Protein 8U7C (pdb70)

B-factor: mean 24.47, std 17.15, range [4.38, 193.3]

Secondary structure (DSSP, 8-state):
--HHHHHHHHHHHHHHHHHHHHHHHHHHHHHHHHHHHHHHHHHTT--HHHHHHHHHHH-/-HHHHHHHHHHHHHHHHHHHHHHHHHHHHHHHHHHHHHHHHHHHH--HHHHHHHTT--/-HHHHHHHHHHHHHHHHHHHHHHHHHHHHHHHHHHHHHHHHHHHH--HHHHHHHHHHHTT--/--HHHHHHHHHHHHHHHHHHHHHHHHHHHHHHHHHHHHHHHHHHHH--HHHHHHHHHHTT--

GO terms:
  GO:0005515 protein binding (F, IPI)
  GO:0005829 cytosol (C, IDA)
  GO:0042742 defense response to bacterium (P, IDA)
  GO:0043123 positive regulation of canonical NF-kappaB signal transduction (P, IDA)
  GO:0031593 polyubiquitin modification-dependent protein binding (F, IDA)
  GO:0035591 signaling a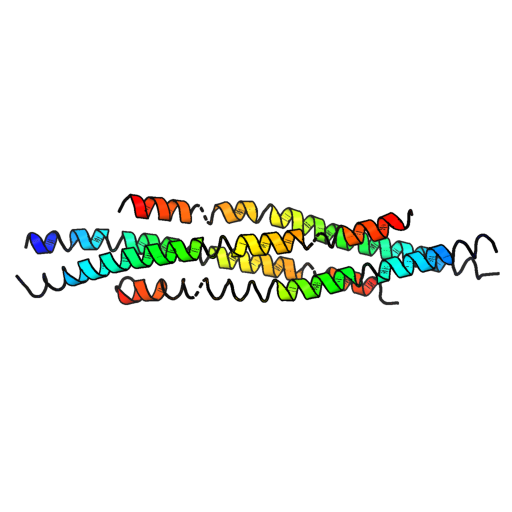daptor activity (F, IDA)
  GO:2000060 positive regulation of ubiquitin-dependent protein catabolic process (P, TAS)
  GO:1990459 transferrin receptor binding (F, IPI)
  GO:1990450 linear polyubiquitin binding (F, IDA)
  GO:0031625 ubiquitin protein ligase binding (F, IPI)
  GO:0000151 ubiquitin ligase complex (C, IPI)
  GO:0008385 IkappaB kinase complex (C, IDA)
  GO:0070530 K63-linked polyubiquitin modification-dependent protein binding (F, IDA)
  GO:0045944 positive regulation of transcription by RNA polymerase II (P, IDA)
  GO:0042803 protein homodimerization activity (F, IDA)
  GO:0050862 positive regulation of T cell receptor signaling pathway (P, IDA)
  GO:0006974 DNA damage response (P, IDA)
  GO:0046982 protein heterodimerization activity (F, IDA)
  GO:0005737 cytoplasm (C, EXP)
  GO:0045087 innate immune response (P, TAS)

Radius of gyration: 29.38 Å; Cα contacts (8 Å, |Δi|>4): 144; chains: 4; bounding box: 32×95×68 Å

Organism: Homo sapiens (NCBI:txid9606)

Structure (mmCIF, N/CA/C/O backbone):
data_8U7C
#
_entry.id   8U7C
#
_cell.length_a   37.514
_cell.length_b   40.892
_cell.length_c   50.150
_cell.angle_alpha   92.620
_cell.angle_beta   106.140
_cell.angle_gamma   98.870
#
_symmetry.space_group_name_H-M   'P 1'
#
loop_
_entity.id
_entity.type
_entity.pdbx_description
1 polymer 'Engineered NEMO minimal IKK-binding domain'
2 non-polymer 'TERBIUM(III) ION'
3 non-polymer pentane-1,5-diol
4 non-polymer 2-[BIS-(2-HYDROXY-ETHYL)-AMINO]-2-HYDROXYMETHYL-PROPANE-1,3-DIOL
5 non-polymer PROLINE
6 non-polymer 'YTTRIUM (III) ION'
7 non-polymer 'TETRAETHYLENE GLYCOL'
8 non-polymer 'ERBIUM (III) ION'
9 water water
#
loop_
_atom_site.group_PDB
_atom_site.id
_atom_site.type_symbol
_atom_site.label_atom_id
_atom_site.label_alt_id
_atom_site.label_comp_id
_atom_site.label_asym_id
_atom_site.label_entity_id
_atom_site.label_seq_id
_atom_site.pdbx_PDB_ins_code
_atom_site.Cartn_x
_atom_site.Cartn_y
_atom_site.Cartn_z
_atom_site.occupancy
_atom_site.B_iso_or_equiv
_atom_site.auth_seq_id
_atom_site.auth_comp_id
_atom_site.auth_asym_id
_atom_site.auth_atom_id
_atom_site.pdbx_PDB_model_num
ATOM 1 N N . SER A 1 2 ? -4.37900 76.26200 59.91200 1.000 46.01078 48 SER A N 1
ATOM 2 C CA . SER A 1 2 ? -3.81200 75.74700 61.18100 1.000 47.53201 48 SER A CA 1
ATOM 3 C C . SER A 1 2 ? -3.69400 74.20500 61.13600 1.000 51.54039 48 SER A C 1
ATOM 4 O O . SER A 1 2 ? -2.78300 73.68700 61.76300 1.000 48.64004 48 SER 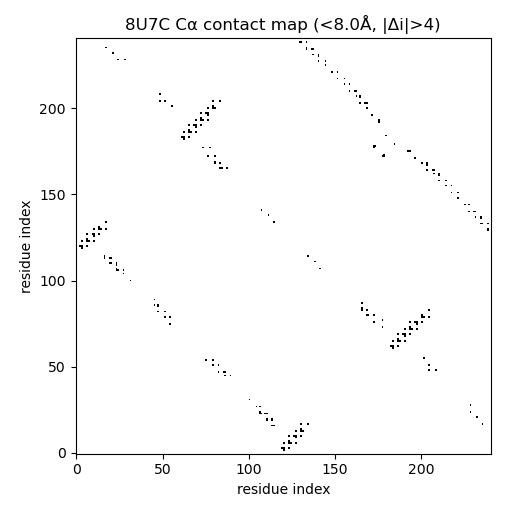A O 1
ATOM 7 N N . TRP A 1 3 ? -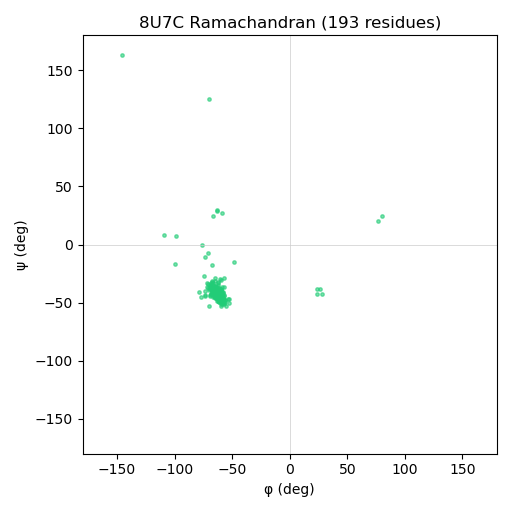4.58300 73.50900 60.42400 1.000 45.71074 49 TRP A N 1
ATOM 8 C CA . TRP A 1 3 ? -4.43400 72.03800 60.29600 1.000 35.04894 49 TRP A CA 1
ATOM 9 C C . TRP A 1 3 ? -4.01500 71.68400 58.86600 1.000 20.11031 49 TRP A C 1
ATOM 10 O O . TRP A 1 3 ? -3.94600 70.50900 58.57500 1.000 20.34454 49 TRP A O 1
ATOM 21 N N . GLU A 1 4 ? -3.70000 72.69200 58.06300 1.000 15.58871 50 GLU A N 1
ATOM 22 C CA . GLU A 1 4 ? -3.33200 72.45100 56.64800 1.000 18.57065 50 GLU A CA 1
ATOM 23 C C . GLU A 1 4 ? -2.03400 71.62000 56.58300 1.000 14.48332 50 GLU A C 1
ATOM 24 O O . GLU A 1 4 ? -1.98900 70.67600 55.82000 1.000 13.52004 50 GLU A O 1
ATOM 30 N N . LEU A 1 5 ? -1.06000 71.99100 57.38900 1.000 16.10456 51 LEU A N 1
ATOM 31 C CA . LEU A 1 5 ? 0.19400 71.20000 57.40600 1.000 15.51502 51 LEU A CA 1
ATOM 32 C C . LEU A 1 5 ? -0.06300 69.78100 57.92700 1.000 12.40938 51 LEU A C 1
ATOM 33 O O . LEU A 1 5 ? 0.44300 68.84200 57.32000 1.000 11.37242 51 LEU A O 1
ATOM 38 N N . GLN A 1 6 ? -0.83100 69.64800 58.98800 1.000 13.12526 52 GLN A N 1
ATOM 39 C CA . GLN A 1 6 ? -1.11400 68.29800 59.46600 1.000 13.64900 52 GLN A CA 1
ATOM 40 C C . GLN A 1 6 ? -1.83500 67.47000 58.40400 1.000 11.89353 52 GLN A C 1
ATOM 41 O O . GLN A 1 6 ? -1.54300 66.28500 58.24300 1.000 10.52231 52 GLN A O 1
ATOM 47 N N . ARG A 1 7 ? -2.75700 68.07300 57.66700 1.000 12.58835 53 ARG A N 1
ATOM 48 C CA . ARG A 1 7 ? -3.45000 67.36400 56.56100 1.000 10.64601 53 ARG A CA 1
ATOM 49 C C . ARG A 1 7 ? -2.42100 66.90700 55.52200 1.000 10.81709 53 ARG A C 1
ATOM 50 O O . ARG A 1 7 ? -2.45000 65.74700 55.11000 1.000 9.76959 53 ARG A O 1
ATOM 58 N N A CYS A 1 8 ? -1.56400 67.83900 55.14400 0.500 10.61180 54 CYS A N 1
ATOM 59 N N B CYS A 1 8 ? -1.47300 67.83300 55.17800 0.500 10.54074 54 CYS A N 1
ATOM 60 C CA A CYS A 1 8 ? -0.56700 67.50500 54.13200 0.500 11.19082 54 CYS A CA 1
ATOM 61 C CA B CYS A 1 8 ? -0.48000 67.50900 54.15600 0.500 12.56993 54 CYS A CA 1
ATOM 62 C C A CYS A 1 8 ? 0.35400 66.38100 54.61100 0.500 9.08267 54 CYS A C 1
ATOM 63 C C B CYS A 1 8 ? 0.43800 66.37800 54.61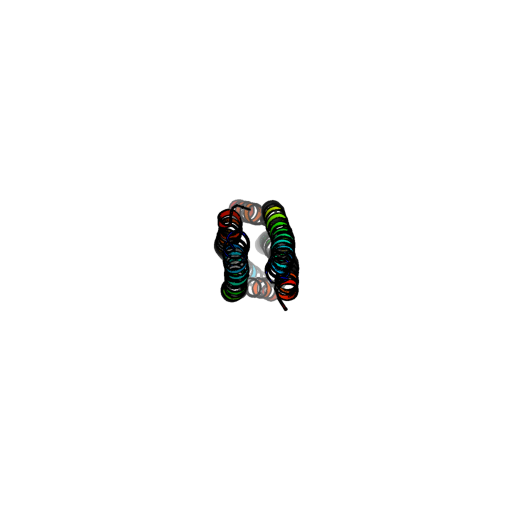300 0.500 9.26690 54 CYS A C 1
ATOM 64 O O A CYS A 1 8 ? 0.66700 65.46700 53.84000 0.500 10.65391 54 CYS A O 1
ATOM 65 O O B CYS A 1 8 ? 0.78600 65.49700 53.82900 0.500 9.88540 54 CYS A O 1
ATOM 70 N N . ARG A 1 9 ? 0.80500 66.41600 55.88600 1.000 7.59565 55 ARG A N 1
ATOM 71 C CA . ARG A 1 9 ? 1.63600 65.34700 56.44900 1.000 9.55115 55 ARG A CA 1
ATOM 72 C C . ARG A 1 9 ? 0.90900 64.00600 56.43900 1.000 9.13531 55 ARG A C 1
ATOM 73 O O . ARG A 1 9 ? 1.51100 62.96000 56.19500 1.000 11.99618 55 ARG A O 1
ATOM 81 N N . GLU A 1 10 ? -0.39500 64.01400 56.75900 1.000 8.91423 56 GLU A N 1
ATOM 82 C CA . GLU A 1 10 ? -1.15400 62.76500 56.72800 1.000 11.68298 56 GLU A CA 1
ATOM 83 C C . GLU A 1 10 ? -1.27200 62.22900 55.30400 1.000 10.21701 56 GLU A C 1
ATOM 84 O O . GLU A 1 10 ? -1.15000 61.01200 55.07200 1.000 9.96962 56 GLU A O 1
ATOM 90 N N . GLU A 1 11 ? -1.52600 63.12200 54.34100 1.000 9.50903 57 GLU A N 1
ATOM 91 C CA . GLU A 1 11 ? -1.53800 62.72200 52.92800 1.000 10.68812 57 GLU A CA 1
ATOM 92 C C . GLU A 1 11 ? -0.19800 62.12400 52.51500 1.000 10.01699 57 GLU A C 1
ATOM 93 O O . GLU A 1 11 ? -0.15000 61.09300 51.83400 1.000 11.42769 57 GLU A O 1
ATOM 99 N N . ASN A 1 12 ? 0.89900 62.77500 52.92700 1.000 7.48774 58 ASN A N 1
ATOM 100 C CA . ASN A 1 12 ? 2.25200 62.30800 52.63300 1.000 7.27456 58 ASN A CA 1
ATOM 101 C C . ASN A 1 12 ? 2.45500 60.90900 53.18200 1.000 7.74830 58 ASN A C 1
ATOM 102 O O . ASN A 1 12 ? 3.03500 60.04500 52.51700 1.000 11.49612 58 ASN A O 1
ATOM 107 N N . GLN A 1 13 ? 2.03400 60.69100 54.41100 1.000 11.00132 59 GLN A N 1
ATOM 108 C CA . GLN A 1 13 ? 2.22900 59.36300 55.02500 1.000 12.33569 59 GLN A CA 1
ATOM 109 C C . GLN A 1 13 ? 1.41600 58.29900 54.27300 1.000 10.53811 59 GLN A C 1
ATOM 110 O O . GLN A 1 13 ? 1.95300 57.24700 54.01500 1.000 14.14380 59 GLN A O 1
ATOM 116 N N . GLU A 1 14 ? 0.18200 58.58900 53.90700 1.000 10.10121 60 GLU A N 1
ATOM 117 C CA . GLU A 1 14 ? -0.66400 57.64900 53.13400 1.000 13.01472 60 GLU A CA 1
ATOM 118 C C . GLU A 1 14 ? -0.02400 57.36100 51.76400 1.000 14.15433 60 GLU A C 1
ATOM 119 O O . GLU A 1 14 ? 0.00800 56.20800 51.35300 1.000 13.84640 60 GLU A O 1
ATOM 125 N N . LEU A 1 15 ? 0.51400 58.39400 51.12400 1.000 12.68573 61 LEU A N 1
ATOM 126 C CA . LEU A 1 15 ? 1.15600 58.18600 49.82700 1.000 12.12514 61 LEU A CA 1
ATOM 127 C C . LEU A 1 15 ? 2.45100 57.38600 49.93600 1.000 11.55138 61 LEU A C 1
ATOM 128 O O . LEU A 1 15 ? 2.70800 56.49800 49.11100 1.000 11.74615 61 LEU A O 1
ATOM 133 N N . ARG A 1 16 ? 3.27000 57.69500 50.92000 1.000 11.98038 62 ARG A N 1
ATOM 134 C CA . ARG A 1 16 ? 4.51200 56.92100 51.13200 1.000 10.43809 62 ARG A CA 1
ATOM 135 C C . ARG A 1 16 ? 4.18000 55.45500 51.42100 1.000 11.11712 62 ARG A C 1
ATOM 136 O O . ARG A 1 16 ? 4.87500 54.58500 50.92000 1.000 12.26463 62 ARG A O 1
ATOM 144 N N . ASP A 1 17 ? 3.13200 55.20600 52.16700 1.000 9.54851 63 ASP A N 1
ATOM 145 C CA . ASP A 1 17 ? 2.76200 53.82200 52.50900 1.000 17.48631 63 ASP A CA 1
ATOM 146 C C . ASP A 1 17 ? 2.25200 53.10300 51.26400 1.000 17.44946 63 ASP A C 1
ATOM 147 O O . ASP A 1 17 ? 2.58900 51.94400 51.07400 1.000 15.78610 63 ASP A O 1
ATOM 152 N N . ALA A 1 18 ? 1.50100 53.78900 50.42600 1.000 13.87798 64 ALA A N 1
ATOM 153 C CA . ALA A 1 18 ? 1.03100 53.19400 49.17600 1.000 15.45185 64 ALA A CA 1
ATOM 154 C C . ALA A 1 18 ? 2.20500 52.89000 48.24300 1.000 14.50174 64 ALA A C 1
ATOM 155 O O . ALA A 1 18 ? 2.25700 51.82900 47.59800 1.000 15.65451 64 ALA A O 1
ATOM 157 N N . ILE A 1 19 ? 3.17100 53.80100 48.17500 1.000 10.90394 65 ILE A N 1
ATOM 158 C CA . ILE A 1 19 ? 4.36000 53.52800 47.37300 1.000 14.62017 65 ILE A CA 1
ATOM 159 C C . ILE A 1 19 ? 5.12800 52.33100 47.91700 1.000 17.12837 65 ILE A C 1
ATOM 160 O O . ILE A 1 19 ? 5.56800 51.46900 47.14500 1.000 19.08124 65 ILE A O 1
ATOM 165 N N . ARG A 1 20 ? 5.35200 52.25400 49.17600 1.000 15.16498 66 ARG A N 1
ATOM 166 C CA . ARG A 1 20 ? 6.07200 51.11400 49.79500 1.000 19.54182 66 ARG A CA 1
ATOM 167 C C . ARG A 1 20 ? 5.34500 49.80800 49.48700 1.000 17.43104 66 ARG A C 1
ATOM 168 O O . ARG A 1 20 ? 6.00100 48.85100 49.11900 1.000 23.90023 66 ARG A O 1
ATOM 176 N N . GLN A 1 21 ? 3.99300 49.80500 49.65700 1.000 18.61276 67 GLN A N 1
ATOM 177 C CA . GLN A 1 21 ? 3.27200 48.56900 49.38700 1.000 23.41070 67 GLN A CA 1
ATOM 178 C C . GLN A 1 21 ? 3.39700 48.17100 47.92100 1.000 23.51335 67 GLN A C 1
ATOM 179 O O . GLN A 1 21 ? 3.64200 47.00100 47.59500 1.000 21.89999 67 GLN A O 1
ATOM 185 N N . SER A 1 22 ? 3.25200 49.13800 47.02400 1.000 19.98397 68 SER A N 1
ATOM 186 C CA . SER A 1 22 ? 3.41600 48.86200 45.60200 1.000 22.87380 68 SER A CA 1
ATOM 187 C C . SER A 1 22 ? 4.81300 48.33100 45.30500 1.000 23.93971 68 SER A C 1
ATOM 188 O O . SER A 1 22 ? 4.96900 47.36100 44.54700 1.000 24.42924 68 SER A O 1
ATOM 191 N N . ASN A 1 23 ? 5.84100 48.96800 45.86900 1.000 16.66779 69 ASN A N 1
ATOM 192 C CA . ASN A 1 23 ? 7.19600 48.46600 45.69000 1.000 19.76290 69 ASN A CA 1
ATOM 193 C C . ASN A 1 23 ? 7.32400 47.04400 46.17900 1.000 18.47327 69 ASN A C 1
ATOM 194 O O . ASN A 1 23 ? 8.01500 46.23100 45.56100 1.000 21.18675 69 ASN A O 1
ATOM 199 N N . GLN A 1 24 ? 6.71300 46.72200 47.31500 1.000 22.63956 70 GLN A N 1
ATOM 200 C CA . GLN A 1 24 ? 6.81400 45.34600 47.81200 1.000 26.57950 70 GLN A CA 1
ATOM 201 C C . GLN A 1 24 ? 6.19600 44.37400 46.82100 1.000 23.84760 70 GLN A C 1
ATOM 202 O O . GLN A 1 24 ? 6.74400 43.32100 46.53000 1.000 22.54744 70 GLN A O 1
ATOM 208 N N . ILE A 1 25 ? 5.02400 44.73900 46.28600 1.000 21.45257 71 ILE A N 1
ATOM 209 C CA . ILE A 1 25 ? 4.34400 43.87900 45.32500 1.000 20.92093 71 ILE A CA 1
ATOM 210 C C . ILE A 1 25 ? 5.22700 43.65300 44.09900 1.000 19.07334 71 ILE A C 1
ATOM 211 O O . ILE A 1 25 ? 5.39400 42.52300 43.61400 1.000 18.56275 71 ILE A O 1
ATOM 216 N N . LEU A 1 26 ? 5.76300 44.74200 43.53600 1.000 16.42829 72 LEU A N 1
ATOM 217 C CA . LEU A 1 26 ? 6.60000 44.61900 42.33600 1.000 16.57830 72 LEU A CA 1
ATOM 218 C C . LEU A 1 26 ? 7.90600 43.88700 42.60900 1.000 17.38630 72 LEU A C 1
ATOM 219 O O . LEU A 1 26 ? 8.39800 43.17100 41.73200 1.000 18.99438 72 LEU A O 1
ATOM 224 N N . ARG A 1 27 ? 8.44500 44.04400 43.79900 1.000 16.79412 73 ARG A N 1
ATOM 225 C CA . ARG A 1 27 ? 9.66500 43.28000 44.15500 1.000 20.16558 73 ARG A CA 1
ATOM 226 C C . ARG A 1 27 ? 9.32000 41.79000 44.17400 1.000 17.76792 73 ARG A C 1
ATOM 227 O O . ARG A 1 27 ? 10.07900 41.00200 43.60800 1.000 19.49971 73 ARG A O 1
ATOM 235 N N . GLU A 1 28 ? 8.18500 41.42900 44.73700 1.000 18.26798 74 GLU A N 1
ATOM 236 C CA . GLU A 1 28 ? 7.77400 40.02300 44.76300 1.000 23.16330 74 GLU A CA 1
ATOM 237 C C . GLU A 1 28 ? 7.62100 39.47200 43.34800 1.000 18.51801 74 GLU A C 1
ATOM 238 O O . GLU A 1 28 ? 8.12000 38.37500 43.03000 1.000 20.03924 74 GLU A O 1
ATOM 244 N N . VAL A 1 29 ? 6.91700 40.22100 42.48400 1.000 15.65714 75 VAL A N 1
ATOM 245 C CA . VAL A 1 29 ? 6.75200 39.78600 41.09100 1.000 17.22838 75 VAL A CA 1
ATOM 246 C C . VAL A 1 29 ? 8.10500 39.58100 40.42200 1.000 13.92009 75 VAL A C 1
ATOM 247 O O . VAL A 1 29 ? 8.36600 38.53500 39.80100 1.000 16.48356 75 VAL A O 1
ATOM 251 N N . SER A 1 30 ? 8.97400 40.58800 40.51800 1.000 12.98840 76 SER A N 1
ATOM 252 C CA . SER A 1 30 ? 10.28100 40.54200 39.87000 1.000 11.93038 76 SER A CA 1
ATOM 253 C C . SER A 1 30 ? 11.08200 39.33000 40.33000 1.000 11.35926 76 SER A C 1
ATOM 254 O O . SER A 1 30 ? 11.64300 38.58600 39.51100 1.000 14.57543 76 SER A O 1
ATOM 257 N N . GLU A 1 31 ? 11.17900 39.14600 41.64500 1.000 10.73813 77 GLU A N 1
ATOM 258 C CA . GLU A 1 31 ? 11.97700 38.06100 42.19100 1.000 14.82546 77 GLU A CA 1
ATOM 259 C C . GLU A 1 31 ? 11.42000 36.70300 41.79600 1.000 16.93887 77 GLU A C 1
ATOM 260 O O . GLU A 1 31 ? 12.17500 35.77300 41.44800 1.000 15.90717 77 GLU A O 1
ATOM 266 N N . ARG A 1 32 ? 10.10300 36.57400 41.80100 1.000 16.22300 78 ARG A N 1
ATOM 267 C CA . ARG A 1 32 ? 9.50500 35.31600 41.37700 1.000 19.69710 78 ARG A CA 1
ATOM 268 C C . ARG A 1 32 ? 9.78100 35.05000 39.90200 1.000 16.34933 78 ARG A C 1
ATOM 269 O O . ARG A 1 32 ? 10.05300 33.90800 39.51200 1.000 15.53081 78 ARG A O 1
ATOM 277 N N . LEU A 1 33 ? 9.75100 36.09400 39.06700 1.000 14.47279 79 LEU A N 1
ATOM 278 C CA . LEU A 1 33 ? 9.99600 35.88000 37.64000 1.000 17.64422 79 LEU A CA 1
ATOM 279 C C . LEU A 1 33 ? 11.44900 35.51000 37.37400 1.000 14.54385 79 LEU A C 1
ATOM 280 O O . LEU A 1 33 ? 11.74000 34.69900 36.48000 1.000 12.70415 79 LEU A O 1
ATOM 285 N N . LEU A 1 34 ? 12.37600 36.10400 38.12700 1.000 11.89353 80 LEU A N 1
ATOM 286 C CA . LEU A 1 34 ? 13.78600 35.74200 37.97100 1.000 10.23017 80 LEU A CA 1
ATOM 287 C C . LEU A 1 34 ? 14.03100 34.28600 38.37400 1.000 12.12251 80 LEU A C 1
ATOM 288 O O . LEU A 1 34 ? 14.72900 33.52800 37.66600 1.000 12.42254 80 LEU A O 1
ATOM 293 N N . HIS A 1 35 ? 13.46100 33.86600 39.50700 1.000 12.75679 81 HIS A N 1
ATOM 294 C CA . HIS A 1 35 ? 13.62100 32.46800 39.90500 1.000 11.89880 81 HIS A CA 1
ATOM 295 C C . HIS A 1 35 ? 12.96500 31.54600 38.88500 1.000 13.46740 81 HIS A C 1
ATOM 296 O O . HIS A 1 35 ? 13.49000 30.46600 38.56700 1.000 14.35962 81 HIS A O 1
ATOM 303 N N . PHE A 1 36 ? 11.83800 31.98700 38.32900 1.000 12.42517 82 PHE A N 1
ATOM 304 C CA . PHE A 1 36 ? 11.12300 31.18500 37.35100 1.000 13.49109 82 PHE A CA 1
ATOM 305 C C . PHE A 1 36 ? 11.95200 31.00000 36.08800 1.000 14.18328 82 PHE A C 1
ATOM 306 O O . PHE A 1 36 ? 11.97500 29.90800 35.50900 1.000 11.37505 82 PHE A O 1
ATOM 314 N N . GLN A 1 37 ? 12.60300 32.06400 35.63600 1.000 14.42805 83 GLN A N 1
ATOM 315 C CA . GLN A 1 37 ? 13.47500 31.96900 34.44300 1.000 13.74639 83 GLN A CA 1
ATOM 316 C C . GLN A 1 37 ? 14.60500 30.95200 34.70100 1.000 11.36715 83 GLN A C 1
ATOM 317 O O . GLN A 1 37 ? 14.95600 30.21400 33.80200 1.000 13.53057 83 GLN A O 1
ATOM 323 N N . ALA A 1 38 ? 15.16600 31.00000 35.91000 1.000 12.41201 84 ALA A N 1
ATOM 324 C CA . ALA A 1 38 ? 16.23000 30.02400 36.20100 1.000 13.90167 84 ALA A CA 1
ATOM 325 C C . ALA A 1 38 ? 15.69400 28.59300 36.14800 1.000 11.75141 84 ALA A C 1
ATOM 326 O O . ALA A 1 38 ? 16.30800 27.69700 35.54100 1.000 12.09882 84 ALA A O 1
ATOM 328 N N . SER A 1 39 ? 14.53700 28.36900 36.77500 1.000 11.06975 85 SER A N 1
ATOM 329 C CA A SER A 1 39 ? 13.93400 27.04000 36.78400 0.490 10.25386 85 SER A CA 1
ATOM 330 C CA B SER A 1 39 ? 13.93300 27.04200 36.79000 0.510 10.14859 85 SER A CA 1
ATOM 331 C C . SER A 1 39 ? 13.60100 26.56800 35.37300 1.000 11.54349 85 SER A C 1
ATOM 332 O O . SER A 1 39 ? 13.80400 25.38800 35.03000 1.000 9.14057 85 SER A O 1
ATOM 337 N N . GLN A 1 40 ? 13.08300 27.47300 34.54000 1.000 10.73550 86 GLN A N 1
ATOM 338 C CA . GLN A 1 40 ? 12.72100 27.14000 33.16600 1.000 6.61395 86 GLN A CA 1
ATOM 339 C C . GLN A 1 40 ? 13.95000 26.80200 32.34200 1.000 11.02237 86 GLN A C 1
ATOM 340 O O . GLN A 1 40 ? 13.91200 25.88600 31.52100 1.000 13.29896 86 GLN A O 1
ATOM 346 N N . ARG A 1 41 ? 15.04300 27.54700 32.52500 1.000 10.22228 87 ARG A N 1
ATOM 347 C CA . ARG A 1 41 ? 16.26700 27.22100 31.79600 1.000 12.88312 87 ARG A CA 1
ATOM 348 C C . ARG A 1 41 ? 16.66900 25.77600 32.07300 1.000 13.95167 87 ARG A C 1
ATOM 349 O O . ARG A 1 41 ? 16.95900 24.97900 31.15300 1.000 14.98338 87 ARG A O 1
ATOM 357 N N . GLU A 1 42 ? 16.69200 25.42700 33.36300 1.000 11.85142 88 GLU A N 1
ATOM 358 C CA . GLU A 1 42 ? 17.05900 24.07400 33.75300 1.000 10.34335 88 GLU A CA 1
ATOM 359 C C . GLU A 1 42 ? 16.11000 23.04900 33.14400 1.000 11.40137 88 GLU A C 1
ATOM 360 O O . GLU A 1 42 ? 16.54300 22.01000 32.64200 1.000 14.84389 88 GLU A O 1
ATOM 366 N N . GLU A 1 43 ? 14.80900 23.33700 33.15900 1.000 8.97739 89 GLU A N 1
ATOM 367 C CA . GLU A 1 43 ? 13.81600 22.41700 32.61000 1.000 11.30399 89 GLU A CA 1
ATOM 368 C C . GLU A 1 43 ? 13.93900 22.27900 31.09000 1.000 11.70140 89 GLU A C 1
ATOM 369 O O . GLU A 1 43 ? 13.70000 21.19800 30.53600 1.000 12.83838 89 GLU A O 1
ATOM 375 N N . LYS A 1 44 ? 14.36100 23.33400 30.40900 1.000 9.83539 90 LYS A N 1
ATOM 376 C CA . LYS A 1 44 ? 14.55600 23.26500 28.95900 1.000 15.18077 90 LYS A CA 1
ATOM 377 C C . LYS A 1 44 ? 15.71600 22.35100 28.57400 1.000 13.18316 90 LYS A C 1
ATOM 378 O O . LYS A 1 44 ? 15.75100 21.83900 27.44100 1.000 15.14918 90 LYS A O 1
ATOM 384 N N . GLU A 1 45 ? 16.60000 22.04500 29.50800 1.000 13.76744 91 GLU A N 1
ATOM 385 C CA . GLU A 1 45 ? 17.72300 21.12000 29.21300 1.000 15.02285 91 GLU A CA 1
ATOM 386 C C . GLU A 1 45 ? 17.18600 19.75200 28.77100 1.000 14.92021 91 GLU A C 1
ATOM 387 O O . GLU A 1 45 ? 17.85100 19.08000 27.99700 1.000 12.41728 91 GLU A O 1
ATOM 393 N N . PHE A 1 46 ? 16.01600 19.35800 29.26400 1.000 11.26714 92 PHE A N 1
ATOM 394 C CA . PHE A 1 46 ? 15.43800 18.08600 28.83900 1.000 15.22814 92 PHE A CA 1
ATOM 395 C C . PHE A 1 46 ? 15.00300 18.11500 27.37300 1.000 14.83862 92 PHE A C 1
ATOM 396 O O . PHE A 1 46 ? 15.13600 17.10500 26.66600 1.000 13.66480 92 PHE A O 1
ATOM 404 N N . LEU A 1 47 ? 14.48500 19.25300 26.89600 1.000 14.13064 93 LEU A N 1
ATOM 405 C CA . LEU A 1 47 ? 14.19100 19.37700 25.47400 1.000 13.98589 93 LEU A CA 1
ATOM 406 C C . LEU A 1 47 ? 15.46400 19.28000 24.65000 1.000 14.03063 93 LEU A C 1
ATOM 407 O O . LEU A 1 47 ? 15.50100 18.58400 23.61800 1.000 13.94115 93 LEU A O 1
ATOM 420 N N . ALA A 1 49 ? 18.00600 17.69400 25.36600 1.000 11.12502 95 ALA A N 1
ATOM 421 C CA . ALA A 1 49 ? 18.39800 16.28500 25.37200 1.000 10.53811 95 ALA A CA 1
ATOM 422 C C . ALA A 1 49 ? 17.59500 15.46700 24.36900 1.000 12.00407 95 ALA A C 1
ATOM 423 O O . ALA A 1 49 ? 18.14300 14.55600 23.72900 1.000 13.56215 95 ALA A O 1
ATOM 425 N N . LYS A 1 50 ? 16.30200 15.76300 24.22200 1.000 11.40400 96 LYS A N 1
ATOM 426 C CA . LYS A 1 50 ? 15.50700 15.06400 23.20700 1.000 10.33808 96 LYS A CA 1
ATOM 427 C C . LYS A 1 50 ? 16.09800 15.27000 21.81900 1.000 11.25661 96 LYS A C 1
ATOM 428 O O . LYS A 1 50 ? 16.22600 14.31900 21.03700 1.000 11.06975 96 LYS A O 1
ATOM 434 N N . PHE A 1 51 ? 16.50100 16.50500 21.51000 1.000 13.06999 97 PHE A N 1
ATOM 435 C CA . PHE A 1 51 ? 17.03400 16.74300 20.16800 1.000 12.93839 97 PHE A CA 1
ATOM 436 C C . PHE A 1 51 ? 18.44100 16.17100 19.98100 1.000 13.85166 97 PHE A C 1
ATOM 437 O O . PHE A 1 51 ? 18.79700 15.75600 18.87300 1.000 17.05994 97 PHE A O 1
ATOM 445 N N . GLN A 1 52 ? 19.19900 16.05700 21.04600 1.000 16.88887 98 GLN A N 1
ATOM 446 C CA . GLN A 1 52 ? 20.50700 15.37700 20.91100 1.000 18.41010 98 GLN A CA 1
ATOM 447 C C . GLN A 1 52 ? 20.25800 13.90000 20.61100 1.000 16.68095 98 GLN A C 1
ATOM 448 O O . GLN A 1 52 ? 20.94900 13.33500 19.79000 1.000 17.88109 98 GLN A O 1
ATOM 454 N N . GLU A 1 53 ? 19.25800 13.32200 21.25500 1.000 14.76493 99 GLU A N 1
ATOM 455 C CA . GLU A 1 53 ? 18.92700 11.92800 20.96200 1.000 14.68597 99 GLU A CA 1
ATOM 456 C C . GLU A 1 53 ? 18.49500 11.75300 19.50600 1.000 17.45472 99 GLU A C 1
ATOM 457 O O . GLU A 1 53 ? 18.89300 10.78800 18.84100 1.000 19.32863 99 GLU A O 1
ATOM 463 N N . ALA A 1 54 ? 17.65500 12.66900 19.00300 1.000 14.21223 100 ALA A N 1
ATOM 464 C CA . ALA A 1 54 ? 17.25200 12.61900 17.59800 1.000 14.65965 100 ALA A CA 1
ATOM 465 C C . ALA A 1 54 ? 18.45400 12.72400 16.65400 1.000 16.76254 100 ALA A C 1
ATOM 466 O O . ALA A 1 54 ? 18.53200 11.99600 15.65600 1.000 21.51047 100 ALA A O 1
ATOM 468 N N . ARG A 1 55 ? 19.35800 13.64200 16.91900 1.000 21.20517 101 ARG A N 1
ATOM 469 C CA . ARG A 1 55 ? 20.59500 13.75500 16.10200 1.000 22.95802 101 ARG A CA 1
ATOM 470 C C . ARG A 1 55 ? 21.30900 12.41100 16.08600 1.000 24.35029 101 ARG A C 1
ATOM 471 O O . ARG A 1 55 ? 21.70500 11.97000 15.00700 1.000 28.79556 101 ARG A O 1
ATOM 479 N N . LYS A 1 56 ? 21.55900 11.84300 17.27000 1.000 19.47339 102 LYS A N 1
ATOM 480 C CA . LYS A 1 56 ? 22.27400 10.56600 17.33000 1.000 19.07860 102 LYS A CA 1
ATOM 481 C C . LYS A 1 56 ? 21.55200 9.50300 16.52400 1.000 21.68418 102 LYS A C 1
ATOM 482 O O . LYS A 1 56 ? 22.19000 8.63700 15.90800 1.000 28.31655 102 LYS A O 1
ATOM 488 N N . LEU A 1 57 ? 20.25200 9.63600 16.41800 1.000 20.31296 103 LEU A N 1
ATOM 489 C CA . LEU A 1 57 ? 19.48700 8.59400 15.70300 1.000 28.11653 103 LEU A CA 1
ATOM 490 C C . LEU A 1 57 ? 19.69800 8.80000 14.20400 1.000 27.28485 103 LEU A C 1
ATOM 491 O O . LEU A 1 57 ? 19.96300 7.81600 13.50300 1.000 28.44025 103 LEU A O 1
ATOM 496 N N . VAL A 1 58 ? 19.61000 10.04500 13.76700 1.000 23.45018 104 VAL A N 1
ATOM 497 C CA . VAL A 1 58 ? 19.73500 10.35000 12.31600 1.000 37.89665 104 VAL A CA 1
ATOM 498 C C . VAL A 1 58 ? 21.12500 9.89200 11.87700 1.000 52.43523 104 VAL A C 1
ATOM 499 O O . VAL A 1 58 ? 21.26900 9.48000 10.71400 1.000 63.31549 104 VAL A O 1
ATOM 503 N N . GLU A 1 59 ? 22.10100 9.91300 12.78800 1.000 45.97657 105 GLU A N 1
ATOM 504 C CA . GLU A 1 59 ? 23.48100 9.47700 12.46300 1.000 39.39420 105 GLU A CA 1
ATOM 505 C C . GLU A 1 59 ? 23.59800 7.95100 12.45600 1.000 41.73132 105 GLU A C 1
ATOM 506 O O . GLU A 1 59 ? 24.30000 7.42600 11.59700 1.000 51.61935 105 GLU A O 1
ATOM 512 N N . GLU A 1 60 ? 22.98100 7.25200 13.38700 1.000 39.00994 106 GLU A N 1
ATOM 513 C CA . GLU A 1 60 ? 23.14200 5.78700 13.46000 1.000 45.82128 106 GLU A CA 1
ATOM 514 C C . GLU A 1 60 ? 22.37200 5.08000 12.32900 1.000 51.40353 106 GLU A C 1
ATOM 515 O O . GLU A 1 60 ? 22.55900 3.87500 12.17800 1.000 50.66660 106 GLU A O 1
ATOM 521 N N . LEU A 1 61 ? 21.51300 5.80600 11.60200 1.000 48.19262 107 LEU A N 1
ATOM 522 C CA . LEU A 1 61 ? 20.69400 5.18600 10.53100 1.000 46.10026 107 LEU A CA 1
ATOM 523 C C . LEU A 1 61 ? 21.51000 5.05300 9.23700 1.000 46.14764 107 LEU A C 1
ATOM 524 O O . LEU A 1 61 ? 21.74300 3.91100 8.85600 1.000 45.85023 107 LEU A O 1
ATOM 529 N N . SER B 1 2 ? 10.80200 -16.87900 1.66000 1.000 52.04571 48 SER B N 1
ATOM 530 C CA . SER B 1 2 ? 12.07800 -16.87600 0.96600 1.000 39.70739 48 SER B CA 1
ATOM 531 C C . SER B 1 2 ? 13.12600 -16.03400 1.69100 1.000 34.81996 48 SER B C 1
ATOM 532 O O . SER B 1 2 ? 12.84100 -15.27400 2.61000 1.000 33.60403 48 SER B O 1
ATOM 535 N N . TRP B 1 3 ? 14.34700 -16.19300 1.20800 1.000 30.84317 49 TRP B N 1
ATOM 536 C CA . TRP B 1 3 ? 15.49200 -15.42400 1.67100 1.000 22.32373 49 TRP B CA 1
ATOM 537 C C . TRP B 1 3 ? 15.24400 -13.93100 1.49700 1.000 19.60761 49 TRP B C 1
ATOM 538 O O . TRP B 1 3 ? 15.42500 -13.14600 2.44000 1.000 20.69459 49 TRP B O 1
ATOM 549 N N . GLU B 1 4 ? 14.77400 -13.51800 0.33800 1.000 20.79986 50 GLU B N 1
ATOM 550 C CA . GLU B 1 4 ? 14.56300 -12.07300 0.07000 1.000 20.24190 50 GLU B CA 1
ATOM 551 C C . GLU B 1 4 ? 13.42700 -11.53400 0.95200 1.000 16.47829 50 GLU B C 1
ATOM 552 O O . GLU B 1 4 ? 13.58300 -10.44900 1.48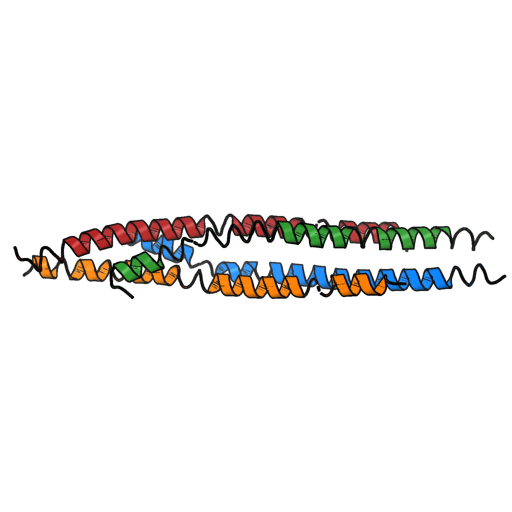800 1.000 17.21259 50 GLU B O 1
ATOM 558 N N . LEU B 1 5 ? 12.35800 -12.31100 1.09100 1.000 14.1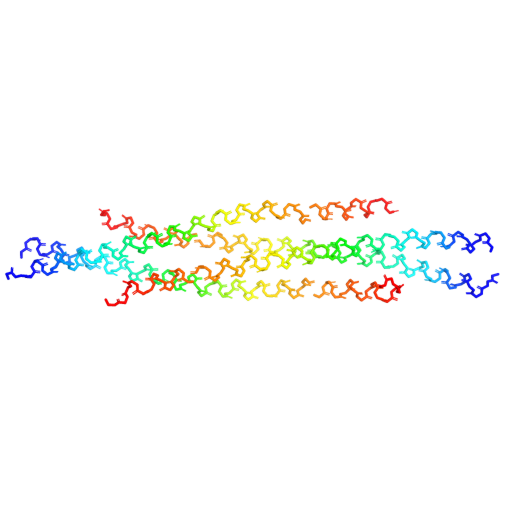7802 51 LEU B N 1
ATOM 559 C CA . LEU B 1 5 ? 11.25100 -11.86500 1.93200 1.000 16.71516 51 LEU B CA 1
ATOM 560 C C . LEU B 1 5 ? 11.69700 -11.71800 3.38100 1.000 19.88133 51 LEU B C 1
ATOM 561 O O . LEU B 1 5 ? 11.37000 -10.72400 4.05200 1.000 14.55438 51 LEU B O 1
ATOM 566 N N . GLN B 1 6 ? 12.52400 -12.64900 3.84900 1.000 15.23077 52 GLN B N 1
ATOM 567 C CA . GLN B 1 6 ? 12.99600 -12.58400 5.25400 1.000 16.18352 52 GLN B CA 1
ATOM 568 C C . GLN B 1 6 ? 13.86400 -11.33800 5.44900 1.000 16.72306 52 GLN B C 1
ATOM 569 O O . GLN B 1 6 ? 13.65700 -10.61000 6.41900 1.000 15.92823 52 GLN B O 1
ATOM 575 N N . ARG B 1 7 ? 14.71900 -11.04000 4.47200 1.000 14.31751 53 ARG B N 1
ATOM 576 C CA . ARG B 1 7 ? 15.61800 -9.88000 4.58500 1.000 15.58871 53 ARG B CA 1
ATOM 577 C C . ARG B 1 7 ? 14.79100 -8.59000 4.60700 1.000 14.26487 53 ARG B C 1
ATOM 578 O O . ARG B 1 7 ? 15.11800 -7.68600 5.34800 1.000 13.09894 53 ARG B O 1
ATOM 586 N N A CYS B 1 8 ? 13.80400 -8.50800 3.71900 0.710 13.65690 54 CYS B N 1
ATOM 587 N N B CYS B 1 8 ? 13.80100 -8.50500 3.71500 0.290 14.71492 54 CYS B N 1
ATOM 588 C CA A CYS B 1 8 ? 12.96300 -7.29400 3.63900 0.710 19.27863 54 CYS B CA 1
ATOM 589 C CA B CYS B 1 8 ? 12.96400 -7.28000 3.63700 0.290 8.41680 54 CYS B CA 1
ATOM 590 C C A CYS B 1 8 ? 12.18200 -7.10600 4.94800 0.710 14.94390 54 CYS B C 1
ATOM 591 C C B CYS B 1 8 ? 12.17200 -7.10300 4.94000 0.290 8.91423 54 CYS B C 1
ATOM 592 O O A CYS B 1 8 ? 12.22300 -6.02400 5.50300 0.710 8.32731 54 CYS B O 1
ATOM 593 O O B CYS B 1 8 ? 12.24100 -6.01500 5.51400 0.290 31.33534 54 CYS B O 1
ATOM 598 N N . ARG B 1 9 ? 11.67300 -8.20700 5.50200 1.000 13.22001 55 ARG B N 1
ATOM 599 C CA . ARG B 1 9 ? 10.90900 -8.13100 6.76200 1.000 14.38857 55 ARG B CA 1
ATOM 600 C C . ARG B 1 9 ? 11.82100 -7.68200 7.90400 1.000 12.15672 55 ARG B C 1
ATOM 601 O O . ARG B 1 9 ? 11.37500 -6.87900 8.70700 1.000 12.99366 55 ARG B O 1
ATOM 609 N N . GLU B 1 10 ? 13.05100 -8.19200 7.93700 1.000 11.09607 56 GLU B N 1
ATOM 610 C CA . GLU B 1 10 ? 13.97100 -7.80800 9.01200 1.000 11.66982 56 GLU B CA 1
ATOM 611 C C . GLU B 1 10 ? 14.39000 -6.34700 8.88100 1.000 12.39622 56 GLU B C 1
ATOM 612 O O . GLU B 1 10 ? 14.41200 -5.61100 9.87200 1.000 11.64877 56 GLU B O 1
ATOM 618 N N . GLU B 1 11 ? 14.68700 -5.89800 7.65400 1.000 9.15899 57 GLU B N 1
ATOM 619 C CA . GLU B 1 11 ? 14.94400 -4.47800 7.44200 1.000 10.00383 57 GLU B CA 1
ATOM 620 C C . GLU B 1 11 ? 13.73400 -3.62500 7.82700 1.000 15.87822 57 GLU B C 1
ATOM 621 O O . GLU B 1 11 ? 13.87100 -2.56500 8.45500 1.000 11.44874 57 GLU B O 1
ATOM 627 N N . ASN B 1 12 ? 12.55200 -4.10700 7.51500 1.000 9.97225 58 ASN B N 1
ATOM 628 C CA . ASN B 1 12 ? 11.35800 -3.28600 7.82300 1.000 12.48044 58 ASN B CA 1
ATOM 629 C C . ASN B 1 12 ? 11.17900 -3.19600 9.33900 1.000 11.48296 58 ASN B C 1
ATOM 630 O O . ASN B 1 12 ? 10.72300 -2.15400 9.79700 1.000 12.67257 58 ASN B O 1
ATOM 635 N N . GLN B 1 13 ? 11.51200 -4.26000 10.07700 1.000 11.41979 59 GLN B N 1
ATOM 636 C CA . GLN B 1 13 ? 11.45600 -4.15800 11.53400 1.000 10.17227 59 GLN B CA 1
ATOM 637 C C . GLN B 1 13 ? 12.38400 -3.05300 12.03300 1.000 12.50939 59 GLN B C 1
ATOM 638 O O . GLN B 1 13 ? 12.00900 -2.25000 12.89300 1.000 12.23041 59 GLN B O 1
ATOM 644 N N . GLU B 1 14 ? 13.62000 -3.02000 11.52500 1.000 9.88013 60 GLU B N 1
ATOM 645 C CA . GLU B 1 14 ? 14.54000 -1.95100 11.94600 1.000 9.36691 60 GLU B CA 1
ATOM 646 C C . GLU B 1 14 ? 14.01200 -0.55500 11.59700 1.000 8.61156 60 GLU B C 1
ATOM 647 O O . GLU B 1 14 ? 14.13100 0.39800 12.40200 1.000 12.12514 60 GLU B O 1
ATOM 653 N N . LEU B 1 15 ? 13.42600 -0.40000 10.41000 1.000 8.09044 61 LEU B N 1
ATOM 654 C CA . LEU B 1 15 ? 12.92600 0.91000 10.00300 1.000 10.78550 61 LEU B CA 1
ATOM 655 C C . LEU B 1 15 ? 11.73800 1.32600 10.86000 1.000 10.58022 61 LEU B C 1
ATOM 656 O O . LEU B 1 15 ? 11.64100 2.48600 11.29200 1.000 10.16438 61 LEU B O 1
ATOM 661 N N . ARG B 1 16 ? 10.84100 0.39900 11.11200 1.000 8.20625 62 ARG B N 1
ATOM 662 C CA A ARG B 1 16 ? 9.71000 0.70000 12.03300 0.540 9.24321 62 ARG B CA 1
ATOM 663 C CA B ARG B 1 16 ? 9.70100 0.71400 12.01400 0.460 8.65893 62 ARG B CA 1
ATOM 664 C C . ARG B 1 16 ? 10.17200 1.12800 13.46100 1.000 10.80919 62 ARG B C 1
ATOM 665 O O . ARG B 1 16 ? 9.70200 2.08500 14.12900 1.000 11.28820 62 ARG B O 1
ATOM 680 N N . ASP B 1 17 ? 11.22500 0.42400 13.91100 1.000 9.08530 63 ASP B N 1
ATOM 681 C CA . ASP B 1 17 ? 11.79600 0.80700 15.20600 1.000 11.86195 63 ASP B CA 1
ATOM 682 C C . ASP B 1 17 ? 12.36000 2.22900 15.17400 1.000 10.89341 63 ASP B C 1
ATOM 683 O O . ASP B 1 17 ? 12.18900 2.98800 16.13000 1.000 13.92799 63 ASP B O 1
ATOM 688 N N . ALA B 1 18 ? 13.02400 2.61000 14.07500 1.000 10.07752 64 ALA B N 1
ATOM 689 C CA . ALA B 1 18 ? 13.51600 3.98400 13.96500 1.000 15.49396 64 ALA B CA 1
ATOM 690 C C . ALA B 1 18 ? 12.36500 4.98600 13.99100 1.000 11.36189 64 ALA B C 1
ATOM 691 O O . ALA B 1 18 ? 12.45400 6.04600 14.64100 1.000 11.62245 64 ALA B O 1
ATOM 693 N N . ILE B 1 19 ? 11.27100 4.65800 13.29600 1.000 9.66695 65 ILE B N 1
ATOM 694 C CA . ILE B 1 19 ? 10.10200 5.53900 13.27300 1.000 12.16725 65 ILE B CA 1
ATOM 695 C C . ILE B 1 19 ? 9.44800 5.62400 14.64900 1.000 15.60713 65 ILE B C 1
ATOM 696 O O . ILE B 1 19 ? 9.01700 6.70800 15.08700 1.000 9.83013 65 ILE B O 1
ATOM 701 N N . ARG B 1 20 ? 9.32100 4.48400 15.34000 1.000 10.66444 66 ARG B N 1
ATOM 702 C CA . ARG B 1 20 ? 8.78300 4.49700 16.70100 1.000 12.79890 66 ARG B CA 1
ATOM 703 C C . ARG B 1 20 ? 9.60900 5.39000 17.60400 1.000 9.51430 66 ARG B C 1
ATOM 704 O O . ARG B 1 20 ? 9.05800 6.19100 18.37700 1.000 12.08040 66 ARG B O 1
ATOM 712 N N . GLN B 1 21 ? 10.93400 5.25800 17.53700 1.000 10.88815 67 GLN B N 1
ATOM 713 C CA . GLN B 1 21 ? 11.80700 6.09100 18.35900 1.000 13.15421 67 GLN B CA 1
ATOM 714 C C . GLN B 1 21 ? 11.60700 7.57600 18.06400 1.000 12.01460 67 GLN B C 1
ATOM 715 O O . GLN B 1 21 ? 11.38600 8.37100 18.98200 1.000 10.09858 67 GLN B O 1
ATOM 721 N N . SER B 1 22 ? 11.69300 7.96900 16.78700 1.000 8.42733 68 SER B N 1
ATOM 722 C CA . SER B 1 22 ? 11.56100 9.38500 16.42900 1.000 8.07728 68 SER B CA 1
ATOM 723 C C . SER B 1 22 ? 10.18000 9.93100 16.80700 1.000 8.21151 68 SER B C 1
ATOM 724 O O . SER B 1 22 ? 10.06900 11.04700 17.33500 1.000 11.31978 68 SER B O 1
ATOM 727 N N . ASN B 1 23 ? 9.11700 9.13400 16.59200 1.000 8.26678 69 ASN B N 1
ATOM 728 C CA . ASN B 1 23 ? 7.76900 9.55300 16.97800 1.000 9.18268 69 ASN B CA 1
ATOM 729 C C . ASN B 1 23 ? 7.64800 9.71900 18.49000 1.000 9.97751 69 ASN B C 1
ATOM 730 O O . ASN B 1 23 ? 6.97600 10.64300 18.96400 1.000 11.93038 69 ASN B O 1
ATOM 735 N N . GLN B 1 24 ? 8.24900 8.80300 19.26800 1.000 9.49851 70 GLN B N 1
ATOM 736 C CA . GLN B 1 24 ? 8.22000 8.90700 20.72500 1.000 11.62771 70 GLN B CA 1
ATOM 737 C C . GLN B 1 24 ? 8.98800 10.13400 21.21100 1.000 12.17251 70 GLN B C 1
ATOM 738 O O . GLN B 1 24 ? 8.54100 10.82200 22.12700 1.000 11.38821 70 GLN B O 1
ATOM 744 N N . ILE B 1 25 ? 10.12700 10.45000 20.58200 1.000 8.65893 71 ILE B N 1
ATOM 745 C CA . ILE B 1 25 ? 10.82700 11.70000 20.90200 1.000 12.26463 71 ILE B CA 1
ATOM 746 C C . ILE B 1 25 ? 9.90100 12.89500 20.70100 1.000 11.63561 71 ILE B C 1
ATOM 747 O O . ILE B 1 25 ? 9.81600 13.79200 21.55500 1.000 10.43020 71 ILE B O 1
ATOM 752 N N . LEU B 1 26 ? 9.20300 12.96300 19.56900 1.000 11.00658 72 LEU B N 1
ATOM 753 C CA . LEU B 1 26 ? 8.28200 14.08600 19.29200 1.000 9.62747 72 LEU B CA 1
ATOM 754 C C . LEU B 1 26 ? 7.14700 14.13800 20.30400 1.000 13.88061 72 LEU B C 1
ATOM 755 O O . LEU B 1 26 ? 6.81100 15.21400 20.75600 1.000 9.94330 72 LEU B O 1
ATOM 760 N N A ARG B 1 27 ? 6.63700 12.97400 20.70200 0.500 9.06951 73 ARG B N 1
ATOM 761 N N B ARG B 1 27 ? 6.63900 12.97300 20.70300 0.500 9.09583 73 ARG B N 1
ATOM 762 C CA A ARG B 1 27 ? 5.56000 12.91700 21.72200 0.500 10.74339 73 ARG B CA 1
ATOM 763 C CA B ARG B 1 27 ? 5.56000 12.91800 21.72200 0.500 10.82235 73 ARG B CA 1
ATOM 764 C C A ARG B 1 27 ? 6.07400 13.46000 23.06400 0.500 13.98589 73 ARG B C 1
ATOM 765 C C B ARG B 1 27 ? 6.07400 13.46200 23.06300 0.500 13.97799 73 ARG B C 1
ATOM 766 O O A ARG B 1 27 ? 5.39200 14.30000 23.64500 0.500 13.57005 73 ARG B O 1
ATOM 767 O O B ARG B 1 27 ? 5.39200 14.30400 23.64400 0.500 13.84113 73 ARG B O 1
ATOM 782 N N . GLU B 1 28 ? 7.31500 13.13700 23.42200 1.000 9.08530 74 GLU B N 1
ATOM 783 C CA . GLU B 1 28 ? 7.90900 13.64300 24.68800 1.000 10.28018 74 GLU B CA 1
ATOM 784 C C . GLU B 1 28 ? 8.09500 15.15800 24.59800 1.000 9.15899 74 GLU B C 1
ATOM 785 O O . GLU B 1 28 ? 7.83500 15.83800 25.56600 1.000 10.30650 74 GLU B O 1
ATOM 791 N N . VAL B 1 29 ? 8.55300 15.64000 23.45600 1.000 10.70391 75 VAL B N 1
ATOM 792 C CA . VAL B 1 29 ? 8.64200 17.08500 23.27500 1.000 9.06951 75 VAL B CA 1
ATOM 793 C C . VAL B 1 29 ? 7.27200 17.72600 23.44500 1.000 12.14093 75 VAL B C 1
ATOM 794 O O . VAL B 1 29 ? 7.12300 18.72200 24.16000 1.000 10.99869 75 VAL B O 1
ATOM 798 N N . SER B 1 30 ? 6.25400 17.18200 22.78400 1.000 8.71157 76 SER B N 1
ATOM 799 C CA A SER B 1 30 ? 4.92200 17.77000 22.89700 0.610 9.10635 76 SER B CA 1
ATOM 800 C CA B SER B 1 30 ? 4.92100 17.77100 22.89600 0.390 9.10635 76 SER B CA 1
ATOM 801 C C . SER B 1 30 ? 4.44900 17.78900 24.34900 1.000 11.26451 76 SER B C 1
ATOM 802 O O . SER B 1 30 ? 3.93900 18.80700 24.83800 1.000 12.61204 76 SER B O 1
ATOM 807 N N . GLU B 1 31 ? 4.59800 16.66500 25.05600 1.000 9.58799 77 GLU B N 1
ATOM 808 C CA . GLU B 1 31 ? 4.15600 16.60500 26.45600 1.000 13.11999 77 GLU B CA 1
ATOM 809 C C . GLU B 1 31 ? 4.87100 17.64600 27.31800 1.000 11.60139 77 GLU B C 1
ATOM 810 O O . GLU B 1 31 ? 4.24600 18.34700 28.15100 1.000 11.51454 77 GLU B O 1
ATOM 816 N N . ARG B 1 32 ? 6.19400 17.74400 27.15500 1.000 9.78012 78 ARG B N 1
ATOM 817 C CA . ARG B 1 32 ? 6.95300 18.71800 27.91400 1.000 9.93014 78 ARG B CA 1
ATOM 818 C C . ARG B 1 32 ? 6.53600 20.15000 27.58000 1.000 11.11186 78 ARG B C 1
ATOM 819 O O . ARG B 1 32 ? 6.50400 21.01300 28.46900 1.000 12.24094 78 ARG B O 1
ATOM 827 N N . LEU B 1 33 ? 6.21700 20.42800 26.31100 1.000 9.51167 79 LEU B N 1
ATOM 828 C CA . LEU B 1 33 ? 5.70300 21.75100 25.95300 1.000 9.42481 79 LEU B CA 1
ATOM 829 C C . LEU B 1 33 ? 4.38200 22.04100 26.65100 1.000 9.73538 79 LEU B C 1
ATOM 830 O O . LEU B 1 33 ? 4.10700 23.19400 27.01300 1.000 10.55127 79 LEU B O 1
ATOM 835 N N . LEU B 1 34 ? 3.57100 21.00900 26.88700 1.000 13.52267 80 LEU B N 1
ATOM 836 C CA . LEU B 1 34 ? 2.34000 21.24200 27.65000 1.000 12.61730 80 LEU B CA 1
ATOM 837 C C . LEU B 1 34 ? 2.64200 21.57000 29.11100 1.000 19.85501 80 LEU B C 1
ATOM 838 O O . LEU B 1 34 ? 1.94700 22.40500 29.72700 1.000 17.14153 80 LEU B O 1
ATOM 843 N N . HIS B 1 35 ? 3.68900 20.95300 29.67200 1.000 10.95921 81 HIS B N 1
ATOM 844 C CA . HIS B 1 35 ? 4.17200 21.38600 30.99000 1.000 11.11975 81 HIS B CA 1
ATOM 845 C C . HIS B 1 35 ? 4.57000 22.86300 30.98000 1.000 11.04869 81 HIS B C 1
ATOM 846 O O . HIS B 1 35 ? 4.20300 23.63200 31.88200 1.000 18.16270 81 HIS B O 1
ATOM 853 N N . PHE B 1 36 ? 5.35900 23.26800 29.98100 1.000 12.81469 82 PHE B N 1
ATOM 854 C CA . PHE B 1 36 ? 5.80200 24.65900 29.91700 1.000 12.14093 82 PHE B CA 1
ATOM 855 C C . PHE B 1 36 ? 4.60600 25.59900 29.81400 1.000 11.47243 82 PHE B C 1
ATOM 856 O O . PHE B 1 36 ? 4.58400 26.67200 30.43100 1.000 10.60653 82 PHE B O 1
ATOM 864 N N . GLN B 1 37 ? 3.60600 25.18900 29.06800 1.000 10.75392 83 GLN B N 1
ATOM 865 C CA . GLN B 1 37 ? 2.42600 26.05900 28.85900 1.000 11.78299 83 GLN B CA 1
ATOM 866 C C . GLN B 1 37 ? 1.67500 26.23800 30.18200 1.000 13.06472 83 GLN B C 1
ATOM 867 O O . GLN B 1 37 ? 1.24700 27.35100 30.46900 1.000 12.49887 83 GLN B O 1
ATOM 873 N N . ALA B 1 38 ? 1.56200 25.15900 30.92400 1.000 14.92811 84 ALA B N 1
ATOM 874 C CA . ALA B 1 38 ? 0.87400 25.24500 32.21000 1.000 16.66779 84 ALA B CA 1
ATOM 875 C C . ALA B 1 38 ? 1.63200 26.14600 33.18200 1.000 13.81481 84 ALA B C 1
ATOM 876 O O . ALA B 1 38 ? 1.03600 26.98300 33.87400 1.000 15.69399 84 ALA B O 1
ATOM 878 N N . SER B 1 39 ? 2.95400 25.96300 33.27000 1.000 14.31751 85 SER B N 1
ATOM 879 C CA . SER B 1 39 ? 3.78200 26.78900 34.15100 1.000 12.67784 85 SER B CA 1
ATOM 880 C C . SER B 1 39 ? 3.67200 28.25800 33.78100 1.000 15.50186 85 SER B C 1
ATOM 881 O O . SER B 1 39 ? 3.49700 29.13800 34.64500 1.000 16.63621 85 SER B O 1
ATOM 884 N N . GLN B 1 40 ? 3.70600 28.54100 32.49600 1.000 13.44109 86 GLN B N 1
ATOM 885 C CA . GLN B 1 40 ? 3.67700 29.94900 32.05600 1.000 16.33617 86 GLN B CA 1
ATOM 886 C C . GLN B 1 40 ? 2.30700 30.56000 32.34200 1.000 21.77366 86 GLN B C 1
ATOM 887 O O . GLN B 1 40 ? 2.25800 31.69100 32.76700 1.000 16.96519 86 GLN B O 1
ATOM 893 N N . ARG B 1 41 ? 1.24100 29.80700 32.15700 1.000 15.79663 87 ARG B N 1
ATOM 894 C CA . ARG B 1 41 ? -0.11600 30.30800 32.47500 1.000 17.43893 87 ARG B CA 1
ATOM 895 C C . ARG B 1 41 ? -0.18200 30.65300 33.96100 1.000 17.62580 87 ARG B C 1
ATOM 896 O O . ARG B 1 41 ? -0.63700 31.75100 34.27200 1.000 15.84400 87 ARG B O 1
ATOM 904 N N . GLU B 1 42 ? 0.35300 29.79400 34.81100 1.000 15.45185 88 GLU B N 1
ATOM 905 C CA . GLU B 1 42 ? 0.30400 30.10400 36.24400 1.000 21.00252 88 GLU B CA 1
ATOM 906 C C . GLU B 1 42 ? 1.08500 31.37100 36.57100 1.000 12.99893 88 GLU B C 1
ATOM 907 O O . GLU B 1 42 ? 0.63200 32.20100 37.37300 1.000 15.57029 88 GLU B O 1
ATOM 913 N N . GLU B 1 43 ? 2.26800 31.54400 35.97600 1.000 12.49887 89 GLU B N 1
ATOM 914 C CA . GLU B 1 43 ? 3.01600 32.77200 36.24800 1.000 17.52315 89 GLU B CA 1
ATOM 915 C C . GLU B 1 43 ? 2.29900 34.00300 35.69600 1.000 19.54182 89 GLU B C 1
ATOM 916 O O . GLU 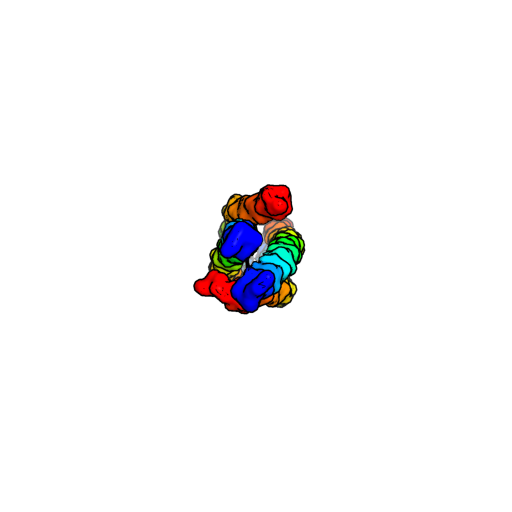B 1 43 ? 2.37100 35.08900 36.29700 1.000 13.43056 89 GLU B O 1
ATOM 922 N N . LYS B 1 44 ? 1.62000 33.87200 34.56900 1.000 18.35746 90 LYS B N 1
ATOM 923 C CA . LYS B 1 44 ? 0.87000 35.01300 33.99600 1.000 21.27097 90 LYS B CA 1
ATOM 924 C C . LYS B 1 44 ? -0.30000 35.36600 34.91800 1.000 17.24154 90 LYS B C 1
ATOM 925 O O . LYS B 1 44 ? -0.50700 36.54600 35.17500 1.000 19.17072 90 LYS B O 1
ATOM 931 N N . GLU B 1 45 ? -0.96000 34.35000 35.45400 1.000 16.70463 91 GLU B N 1
ATOM 932 C CA . GLU B 1 45 ? -2.08000 34.59700 36.39400 1.000 22.49480 91 GLU B CA 1
ATOM 933 C C . GLU B 1 45 ? -1.56300 35.28300 37.65900 1.000 22.03948 91 GLU B C 1
ATOM 934 O O . GLU B 1 45 ? -2.22000 36.21400 38.14200 1.000 19.43654 91 GLU B O 1
ATOM 940 N N . PHE B 1 46 ? -0.42300 34.86500 38.15500 1.000 18.23903 92 PHE B N 1
ATOM 941 C CA . PHE B 1 46 ? 0.14800 35.49900 39.33900 1.000 15.97034 92 PHE B CA 1
ATOM 942 C C . PHE B 1 46 ? 0.48100 36.96900 39.07600 1.000 14.25434 92 PHE B C 1
ATOM 943 O O . PHE B 1 46 ? 0.16900 37.85900 39.89200 1.000 14.90968 92 PHE B O 1
ATOM 951 N N . LEU B 1 47 ? 1.16000 37.24000 37.96000 1.000 17.57579 93 LEU B N 1
ATOM 952 C CA . LEU B 1 47 ? 1.46900 38.61800 37.62700 1.000 14.48595 93 LEU B CA 1
ATOM 953 C C . LEU B 1 47 ? 0.20600 39.46600 37.49400 1.000 20.70248 93 LEU B C 1
ATOM 954 O O . LEU B 1 47 ? 0.15100 40.59100 38.01000 1.000 19.41549 93 LEU B O 1
ATOM 967 N N . ALA B 1 49 ? -2.66400 38.99600 38.94000 1.000 18.27324 95 ALA B N 1
ATOM 968 C CA . ALA B 1 49 ? -3.25100 39.18200 40.25800 1.000 24.54768 95 ALA B CA 1
ATOM 969 C C . ALA B 1 49 ? -2.50400 40.24100 41.05200 1.000 18.59433 95 ALA B C 1
ATOM 970 O O . ALA B 1 49 ? -3.12000 41.09400 41.70100 1.000 22.45532 95 ALA B O 1
ATOM 972 N N . LYS B 1 50 ? -1.17400 40.21400 40.99000 1.000 15.75715 96 LYS B N 1
ATOM 973 C CA . LYS B 1 50 ? -0.36000 41.15400 41.75400 1.000 15.80453 96 LYS B CA 1
ATOM 974 C C . LYS B 1 50 ? -0.45000 42.57200 41.18200 1.000 18.32325 96 LYS B C 1
ATOM 975 O O . LYS B 1 50 ? -0.48100 43.55500 41.93300 1.000 21.55258 96 LYS B O 1
ATOM 981 N N . PHE B 1 51 ? -0.59700 42.69500 39.87900 1.000 18.70224 97 PHE B N 1
ATOM 982 C CA . PHE B 1 51 ? -0.80800 44.03200 39.26300 1.000 17.67580 97 PHE B CA 1
ATOM 983 C C . PHE B 1 51 ? -2.17300 44.56900 39.70400 1.000 23.16857 97 PHE B C 1
ATOM 984 O O . PHE B 1 51 ? -2.27200 45.75100 39.97300 1.000 26.90586 97 PHE B O 1
ATOM 992 N N . GLN B 1 52 ? -3.15700 43.68300 39.79900 1.000 23.11067 98 GLN B N 1
ATOM 993 C CA . GLN B 1 52 ? -4.45700 44.12800 40.29700 1.000 34.72522 98 GLN B CA 1
ATOM 994 C C . GLN B 1 52 ? -4.38200 44.59400 41.75000 1.000 26.91375 98 GLN B C 1
ATOM 995 O O . GLN B 1 52 ? -5.00800 45.59300 42.12200 1.000 29.71935 98 GLN B O 1
ATOM 1001 N N . GLU B 1 53 ? -3.65000 43.87100 42.58900 1.000 20.67616 99 GLU B N 1
ATOM 1002 C CA . GLU B 1 53 ? -3.46100 44.29100 43.97800 1.000 18.16797 99 GLU B CA 1
ATOM 1003 C C . GLU B 1 53 ? -2.81700 45.67600 44.03300 1.000 29.29299 99 GLU B C 1
ATOM 1004 O O . GLU B 1 53 ? -3.25300 46.55600 44.79100 1.000 61.44684 99 GLU B O 1
ATOM 1010 N N . ALA B 1 54 ? -1.77900 45.88300 43.21500 1.000 21.54469 100 ALA B N 1
ATOM 1011 C CA . ALA B 1 54 ? -1.13100 47.18700 43.15200 1.000 19.08124 100 ALA B CA 1
ATOM 1012 C C . ALA B 1 54 ? -2.10800 48.26300 42.67500 1.000 33.74089 100 ALA B C 1
ATOM 1013 O O . ALA B 1 54 ? -2.09700 49.39400 43.18400 1.000 28.21391 100 ALA B O 1
ATOM 1015 N N . ARG B 1 55 ? -2.92900 47.94700 41.67800 1.000 28.30603 101 ARG B N 1
ATOM 1016 C CA . ARG B 1 55 ? -3.94500 48.92000 41.19000 1.000 41.19968 101 ARG B CA 1
ATOM 1017 C C . ARG B 1 55 ? -4.99300 49.21300 42.28800 1.000 45.45808 101 ARG B C 1
ATOM 1018 O O . ARG B 1 55 ? -5.47600 50.34900 42.33400 1.000 62.33905 101 ARG B O 1
ATOM 1026 N N . LYS B 1 56 ? -5.27200 48.27500 43.18400 1.000 43.74209 102 LYS B N 1
ATOM 1027 C CA . LYS B 1 56 ? -6.25400 48.53700 44.26400 1.000 31.70643 102 LYS B CA 1
ATOM 1028 C C . LYS B 1 56 ? -5.72700 49.53300 45.30300 1.000 53.05636 102 LYS B C 1
ATOM 1029 O O . LYS B 1 56 ? -6.44000 50.50800 45.56400 1.000 81.98088 102 LYS B O 1
ATOM 1035 N N . LEU B 1 57 ? -4.54400 49.30600 45.88100 1.000 36.17013 103 LEU B N 1
ATOM 1036 C CA . LEU B 1 57 ? -3.92400 50.25900 46.85000 1.000 36.95443 103 LEU B CA 1
ATOM 1037 C C . LEU B 1 57 ? -3.94600 51.69900 46.33600 1.000 55.36716 103 LEU B C 1
ATOM 1038 O O . LEU B 1 57 ? -3.69200 52.58200 47.15200 1.000 53.05373 103 LEU B O 1
ATOM 1043 N N . VAL B 1 58 ? -4.19900 51.91100 45.05900 1.000 41.33917 104 VAL B N 1
ATOM 1044 C CA . VAL B 1 58 ? -4.05100 53.24500 44.44300 1.000 41.97609 104 VAL B CA 1
ATOM 1045 C C . VAL B 1 58 ? -5.43600 53.85500 44.36400 1.000 54.89342 104 VAL B C 1
ATOM 1046 O O . VAL B 1 58 ? -5.53700 55.05500 44.15000 1.000 74.39050 104 VAL B O 1
ATOM 1050 N N . GLU B 1 59 ? -6.45500 53.00500 44.51000 1.000 45.21595 105 GLU B N 1
ATOM 1051 C CA . GLU B 1 59 ? -7.84500 53.49500 44.45700 1.000 53.43272 105 GLU B CA 1
ATOM 1052 C C . GLU B 1 59 ? -8.07100 54.30900 45.71400 1.000 44.40532 105 GLU B C 1
ATOM 1053 O O . GLU B 1 59 ? -7.82900 53.73200 46.79100 1.000 55.73826 105 GLU B O 1
ATOM 1059 N N . GLU B 1 60 ? -8.50600 55.55500 45.55200 1.000 54.79341 106 GLU B N 1
ATOM 1060 C CA . GLU B 1 60 ? -8.72800 56.49200 46.68400 1.000 60.78360 106 GLU B CA 1
ATOM 1061 C C . GLU B 1 60 ? -7.45000 57.30000 46.90800 1.000 42.17874 106 GLU B C 1
ATOM 1062 O O . GLU B 1 60 ? -7.13500 58.11200 46.01400 1.000 53.11689 106 GLU B O 1
ATOM 1068 N N . SER C 1 2 ? 3.46500 78.75800 54.59200 1.000 25.26092 48 SER C N 1
ATOM 1069 C CA . SER C 1 2 ? 4.38600 78.12900 55.52500 1.000 25.53990 48 SER C CA 1
ATOM 1070 C C . SER C 1 2 ? 5.49600 77.42900 54.72800 1.000 39.34419 48 SER C C 1
ATOM 1071 O O . SER C 1 2 ? 5.24500 76.82500 53.68300 1.000 18.15218 48 SER C O 1
ATOM 1074 N N . TRP C 1 3 ? 6.73000 77.51200 55.22400 1.000 20.19979 49 TRP C N 1
ATOM 1075 C CA . TRP C 1 3 ? 7.84200 76.78600 54.60800 1.000 15.20709 49 TRP C CA 1
ATOM 1076 C C . TRP C 1 3 ? 7.55800 75.27500 54.58700 1.000 11.66192 49 TRP C C 1
ATOM 1077 O O . TRP C 1 3 ? 7.64800 74.61800 53.54000 1.000 12.63836 49 TRP C O 1
ATOM 1088 N N . GLU C 1 4 ? 7.18600 74.71700 55.74000 1.000 17.48104 50 GLU C N 1
ATOM 1089 C CA . GLU C 1 4 ? 6.93500 73.28500 55.81000 1.000 15.81505 50 GLU C CA 1
ATOM 1090 C C . GLU C 1 4 ? 5.74100 72.89000 54.96000 1.000 12.02513 50 GLU C C 1
ATOM 1091 O O . GLU C 1 4 ? 5.74100 71.81900 54.33800 1.000 13.15947 50 GLU C O 1
ATOM 1097 N N . LEU C 1 5 ? 4.74800 73.76800 54.81800 1.000 12.13830 51 LEU C N 1
ATOM 1098 C CA . LEU C 1 5 ? 3.54900 73.37000 54.03100 1.000 11.69088 51 LEU C CA 1
ATOM 1099 C C . LEU C 1 5 ? 3.89900 73.35500 52.53100 1.000 20.87092 51 LEU C C 1
ATOM 1100 O O . LEU C 1 5 ? 3.50100 72.44500 51.84600 1.000 14.35172 51 LEU C O 1
ATOM 1105 N N . GLN C 1 6 ? 4.60500 74.37500 52.06500 1.000 13.75165 52 GLN C N 1
ATOM 1106 C CA A GLN C 1 6 ? 5.08000 74.40300 50.65400 0.600 11.72246 52 GLN C CA 1
ATOM 1107 C CA B GLN C 1 6 ? 5.07900 74.40300 50.65200 0.400 10.77761 52 GLN C CA 1
ATOM 1108 C C . GLN C 1 6 ? 5.94100 73.17000 50.26400 1.000 9.79854 52 GLN C C 1
ATOM 1109 O O . GLN C 1 6 ? 5.79300 72.41000 49.21300 1.000 11.62771 52 GLN C O 1
ATOM 1120 N N . ARG C 1 7 ? 6.83700 72.82700 51.20000 1.000 10.58548 53 ARG C N 1
ATOM 1121 C CA . ARG C 1 7 ? 7.70100 71.64200 50.97500 1.000 10.31966 53 ARG C CA 1
ATOM 1122 C C . ARG C 1 7 ? 6.86100 70.37200 50.92300 1.000 13.08052 53 ARG C C 1
ATOM 1123 O O . ARG C 1 7 ? 7.05500 69.59700 50.02300 1.000 12.46992 53 ARG C O 1
ATOM 1131 N N A CYS C 1 8 ? 5.92985 70.21469 51.87635 0.510 14.73335 54 CYS C N 1
ATOM 1132 N N B CYS C 1 8 ? 5.92818 70.21294 51.87265 0.490 14.76230 54 CYS C N 1
ATOM 1133 C CA A CYS C 1 8 ? 5.07284 69.03974 51.94376 0.510 15.82295 54 CYS C CA 1
ATOM 1134 C CA B CYS C 1 8 ? 5.08521 69.02708 51.93061 0.490 15.30447 54 CYS C CA 1
ATOM 1135 C C A CYS C 1 8 ? 4.19388 68.92527 50.70443 0.510 13.29896 54 CYS C C 1
ATOM 1136 C C B CYS C 1 8 ? 4.19587 68.92080 50.69757 0.490 14.71229 54 CYS C C 1
ATOM 1137 O O A CYS C 1 8 ? 4.01664 67.82712 50.17016 0.510 13.88324 54 CYS C O 1
ATOM 1138 O O B CYS C 1 8 ? 4.03149 67.82990 50.14508 0.490 12.17514 54 CYS C O 1
ATOM 1143 N N . ARG C 1 9 ? 3.62714 70.04428 50.24460 1.000 11.47243 55 ARG C N 1
ATOM 1144 C CA . ARG C 1 9 ? 2.79942 70.03415 49.03475 1.000 9.95383 55 ARG C CA 1
ATOM 1145 C C . ARG C 1 9 ? 3.58854 69.59713 47.79967 1.000 10.65917 55 ARG C C 1
ATOM 1146 O O . ARG C 1 9 ? 3.08113 68.83725 46.96034 1.000 11.66719 55 ARG C O 1
ATOM 1154 N N . GLU C 1 10 ? 4.82300 70.08600 47.64900 1.000 11.19345 56 GLU C N 1
ATOM 1155 C CA . GLU C 1 10 ? 5.65100 69.63200 46.52800 1.000 10.64865 56 GLU C CA 1
ATOM 1156 C C . GLU C 1 10 ? 5.90300 68.13200 46.61500 1.000 12.66994 56 GLU C C 1
ATOM 1157 O O . GLU C 1 10 ? 5.74500 67.39700 45.62100 1.000 12.17251 56 GLU C O 1
ATOM 1163 N N . GLU C 1 11 ? 6.32500 67.66000 47.80100 1.000 10.20912 57 GLU C N 1
ATOM 1164 C CA . GLU C 1 11 ? 6.60700 66.23700 47.94600 1.000 9.37744 57 GLU C CA 1
ATOM 1165 C C . GLU C 1 11 ? 5.36500 65.38000 47.66000 1.000 11.34347 57 GLU C C 1
ATOM 1166 O O . GLU C 1 11 ? 5.44900 64.34700 46.98200 1.000 12.36464 57 GLU C O 1
ATOM 1172 N N . ASN C 1 12 ? 4.19800 65.81500 48.13100 1.000 9.65379 58 ASN C N 1
ATOM 1173 C CA . ASN C 1 12 ? 2.96300 65.07500 47.85900 1.000 12.22515 58 ASN C CA 1
ATOM 1174 C C . ASN C 1 12 ? 2.66200 65.01500 46.36300 1.000 16.03613 58 ASN C C 1
ATOM 1175 O O . ASN C 1 12 ? 2.27200 63.95700 45.85200 1.000 12.15672 58 ASN C O 1
ATOM 1180 N N . GLN C 1 13 ? 2.87000 66.12200 45.63500 1.000 10.63812 59 GLN C N 1
ATOM 1181 C CA . GLN C 1 13 ? 2.64000 66.06500 44.18400 1.000 15.58345 59 GLN C CA 1
ATOM 1182 C C . GLN C 1 13 ? 3.61200 65.10600 43.48700 1.000 14.52806 59 GLN C C 1
ATOM 1183 O O . GLN C 1 13 ? 3.22900 64.38500 42.55900 1.000 9.61957 59 GLN C O 1
ATOM 1189 N N . GLU C 1 14 ? 4.87100 65.08300 43.91900 1.000 8.52997 60 GLU C N 1
ATOM 1190 C CA . GLU C 1 14 ? 5.81200 64.13800 43.32500 1.000 17.53105 60 GLU C CA 1
ATOM 1191 C C . GLU C 1 14 ? 5.43800 62.69800 43.64900 1.000 12.01460 60 GLU C C 1
ATOM 1192 O O . GLU C 1 14 ? 5.59400 61.80800 42.80800 1.000 9.89856 60 GLU C O 1
ATOM 1198 N N . LEU C 1 15 ? 4.94900 62.45100 44.86700 1.000 10.97763 61 LEU C N 1
ATOM 1199 C CA . LEU C 1 15 ? 4.49300 61.11100 45.22500 1.000 9.14057 61 LEU C CA 1
ATOM 1200 C C . LEU C 1 15 ? 3.31400 60.68000 44.34800 1.000 13.81745 61 LEU C C 1
ATOM 1201 O O . LEU C 1 15 ? 3.27000 59.54700 43.84500 1.000 13.41213 61 LEU C O 1
ATOM 1206 N N . ARG C 1 16 ? 2.34000 61.57800 44.16500 1.000 9.44061 62 ARG C N 1
ATOM 1207 C CA . ARG C 1 16 ? 1.20900 61.27600 43.29400 1.000 14.42541 62 ARG C CA 1
ATOM 1208 C C . ARG C 1 16 ? 1.67500 61.00400 41.86200 1.000 15.08865 62 ARG C C 1
ATOM 1209 O O . ARG C 1 16 ? 1.21000 60.05300 41.22400 1.000 13.23053 62 ARG C O 1
ATOM 1217 N N . ASP C 1 17 ? 2.61800 61.81700 41.35400 1.000 10.73813 63 ASP C N 1
ATOM 1218 C CA . ASP C 1 17 ? 3.12200 61.60400 40.00300 1.000 11.54875 63 ASP C CA 1
ATOM 1219 C C . ASP C 1 17 ? 3.81900 60.26500 39.89500 1.000 11.41453 63 ASP C C 1
ATOM 1220 O O . ASP C 1 17 ? 3.66500 59.56300 38.89400 1.000 10.33282 63 ASP C O 1
ATOM 1225 N N . ALA C 1 18 ? 4.60500 59.89900 40.91000 1.000 9.97225 64 ALA C N 1
ATOM 1226 C CA . ALA C 1 18 ? 5.30300 58.61600 40.86500 1.000 8.10097 64 ALA C CA 1
ATOM 1227 C C . ALA C 1 18 ? 4.32600 57.45300 40.83700 1.000 11.71719 64 ALA C C 1
ATOM 1228 O O . ALA C 1 18 ? 4.51900 56.48900 40.08700 1.000 14.33856 64 ALA C O 1
ATOM 1230 N N . ILE C 1 19 ? 3.27900 57.51300 41.66400 1.000 9.49588 65 ILE C N 1
ATOM 1231 C CA . ILE C 1 19 ? 2.27000 56.46200 41.63600 1.000 11.70403 65 ILE C CA 1
ATOM 1232 C C . ILE C 1 19 ? 1.58600 56.40500 40.27600 1.000 9.52483 65 ILE C C 1
ATOM 1233 O O . ILE C 1 19 ? 1.39500 55.32000 39.70700 1.000 10.65917 65 ILE C O 1
ATOM 1238 N N . ARG C 1 20 ? 1.19600 57.56600 39.73200 1.000 9.61431 66 ARG C N 1
ATOM 1239 C CA . ARG C 1 20 ? 0.51300 57.57500 38.42800 1.000 13.06209 66 ARG C CA 1
ATOM 1240 C C . ARG C 1 20 ? 1.40000 57.02400 37.31100 1.000 9.55378 66 ARG C C 1
ATOM 1241 O O . ARG C 1 20 ? 0.95000 56.22700 36.46500 1.000 11.24872 66 ARG C O 1
ATOM 1249 N N . GLN C 1 21 ? 2.66400 57.45400 37.28400 1.000 8.90896 67 GLN C N 1
ATOM 1250 C CA . GLN C 1 21 ? 3.60200 57.00900 36.25900 1.000 13.40687 67 GLN C CA 1
ATOM 1251 C C . GLN C 1 21 ? 3.92100 55.52100 36.40600 1.000 14.52016 67 GLN C C 1
ATOM 1252 O O . GLN C 1 21 ? 4.04200 54.80100 35.40600 1.000 12.18567 67 GLN C O 1
ATOM 1258 N N . SER C 1 22 ? 4.07900 55.06200 37.64600 1.000 8.76158 68 SER C N 1
ATOM 1259 C CA A SER C 1 22 ? 4.29600 53.60900 37.90400 0.370 8.21151 68 SER C CA 1
ATOM 1260 C CA B SER C 1 22 ? 4.29400 53.61200 37.90100 0.630 8.21151 68 SER C CA 1
ATOM 1261 C C . SER C 1 22 ? 3.05300 52.77300 37.40800 1.000 18.06532 68 SER C C 1
ATOM 1262 O O . SER C 1 22 ? 3.21800 51.66700 36.70200 1.000 14.38067 68 SER C O 1
ATOM 1267 N N A ASN C 1 23 ? 1.78300 53.16400 37.69400 0.680 12.06724 69 ASN C N 1
ATOM 1268 N N B ASN C 1 23 ? 1.77100 53.15800 37.68900 0.320 10.61443 69 ASN C N 1
ATOM 1269 C CA A ASN C 1 23 ? 0.57800 52.48600 37.18800 0.680 15.90191 69 ASN C CA 1
ATOM 1270 C CA B ASN C 1 23 ? 0.57600 52.46300 37.17000 0.320 14.00431 69 ASN C CA 1
ATOM 1271 C C A ASN C 1 23 ? 0.64800 52.42400 35.65300 0.680 10.75918 69 ASN C C 1
ATOM 1272 C C B ASN C 1 23 ? 0.66200 52.41000 35.64000 0.320 10.37756 69 ASN C C 1
ATOM 1273 O O A ASN C 1 23 ? 0.10100 51.48000 35.11000 0.680 11.57770 69 ASN C O 1
ATOM 1274 O O B ASN C 1 23 ? 0.09200 51.47300 35.08400 0.320 11.19608 69 ASN C O 1
ATOM 1283 N N . GLN C 1 24 ? 1.02400 53.53600 35.01400 1.000 10.68023 70 GLN C N 1
ATOM 1284 C CA . GLN C 1 24 ? 1.06400 53.56500 33.53500 1.000 10.23544 70 GLN C CA 1
ATOM 1285 C C . GLN C 1 24 ? 2.09000 52.52600 33.07000 1.000 13.29370 70 GLN C C 1
ATOM 1286 O O . GLN C 1 24 ? 1.78400 51.82200 32.12100 1.000 10.88552 70 GLN C O 1
ATOM 1292 N N . ILE C 1 25 ? 3.20500 52.43900 33.76100 1.000 10.68286 71 ILE C N 1
ATOM 1293 C CA . ILE C 1 25 ? 4.21100 51.39400 33.42700 1.000 13.62269 71 ILE C CA 1
ATOM 1294 C C . ILE C 1 25 ? 3.56100 49.99900 33.52600 1.000 12.58309 71 ILE C C 1
ATOM 1295 O O . ILE C 1 25 ? 3.73600 49.19800 32.61800 1.000 11.32767 71 ILE C O 1
ATOM 1300 N N . LEU C 1 26 ? 2.82900 49.74500 34.60100 1.000 12.78311 72 LEU C N 1
ATOM 1301 C CA . LEU C 1 26 ? 2.20200 48.42600 34.75800 1.000 11.48559 72 LEU C CA 1
ATOM 1302 C C . LEU C 1 26 ? 1.16400 48.18300 33.66300 1.000 13.06736 72 LEU C C 1
ATOM 1303 O O . LEU C 1 26 ? 1.05400 47.06000 33.14200 1.000 11.05396 72 LEU C O 1
ATOM 1308 N N . ARG C 1 27 ? 0.40800 49.21400 33.30400 1.000 11.86195 73 ARG C N 1
ATOM 1309 C CA . ARG C 1 27 ? -0.59700 49.09400 32.21100 1.000 11.94617 73 ARG C CA 1
ATOM 1310 C C . ARG C 1 27 ? 0.09900 48.74600 30.88600 1.000 11.22503 73 ARG C C 1
ATOM 1311 O O . ARG C 1 27 ? -0.36400 47.86800 30.19500 1.000 12.93313 73 ARG C O 1
ATOM 1319 N N . GLU C 1 28 ? 1.21100 49.41100 30.60900 1.000 10.53021 74 GLU C N 1
ATOM 1320 C CA . GLU C 1 28 ? 1.95100 49.12000 29.39000 1.000 10.49863 74 GLU C CA 1
ATOM 1321 C C . GLU C 1 28 ? 2.49400 47.69900 29.40900 1.000 12.38570 74 GLU C C 1
ATOM 1322 O O . GLU C 1 28 ? 2.49900 47.02100 28.37700 1.000 11.06185 74 GLU C O 1
ATOM 1328 N N . VAL C 1 29 ? 2.94000 47.22800 30.57900 1.000 10.31176 75 VAL C N 1
ATOM 1329 C CA . VAL C 1 29 ? 3.41400 45.84500 30.68800 1.000 12.17778 75 VAL C CA 1
ATOM 1330 C C . VAL C 1 29 ? 2.30300 44.87300 30.31400 1.000 11.96722 75 VAL C C 1
ATOM 1331 O O . VAL C 1 29 ? 2.50900 43.93800 29.53300 1.000 10.55127 75 VAL C O 1
ATOM 1335 N N . SER C 1 30 ? 1.10600 45.08200 30.88500 1.000 10.33019 76 SER C N 1
ATOM 1336 C CA . SER C 1 30 ? -0.03000 44.19100 30.61300 1.000 16.54409 76 SER C CA 1
ATOM 1337 C C . SER C 1 30 ? -0.40300 44.17500 29.13400 1.000 15.65188 76 SER C C 1
ATOM 1338 O O . SER C 1 30 ? -0.63800 43.09900 28.55000 1.000 15.12550 76 SER C O 1
ATOM 1341 N N . GLU C 1 31 ? -0.43700 45.35800 28.49700 1.000 12.18041 77 GLU C N 1
ATOM 1342 C CA . GLU C 1 31 ? -0.77800 45.41700 27.07300 1.000 13.10947 77 GLU C CA 1
ATOM 1343 C C . GLU C 1 31 ? 0.27400 44.71300 26.21800 1.000 12.45676 77 GLU C C 1
ATOM 1344 O O . GLU C 1 31 ? -0.04900 43.92000 25.31000 1.000 13.47530 77 GLU C O 1
ATOM 1350 N N . ARG C 1 32 ? 1.55600 44.96600 26.51100 1.000 11.39874 78 ARG C N 1
ATOM 1351 C CA . ARG C 1 32 ? 2.60100 44.33500 25.71500 1.000 10.99342 78 ARG C CA 1
ATOM 1352 C C . ARG C 1 32 ? 2.60000 42.81700 25.89100 1.000 17.48631 78 ARG C C 1
ATOM 1353 O O . ARG C 1 32 ? 2.91200 42.06900 24.94800 1.000 17.12047 78 ARG C O 1
ATOM 1361 N N . LEU C 1 33 ? 2.30000 42.33700 27.10600 1.000 10.27755 79 LEU C N 1
ATOM 1362 C CA . LEU C 1 33 ? 2.24000 40.88900 27.30100 1.000 15.24656 79 LEU C CA 1
ATOM 1363 C C . LEU C 1 33 ? 1.15700 40.27000 26.43500 1.000 19.44970 79 LEU C C 1
ATOM 1364 O O . LEU C 1 33 ? 1.31700 39.13900 25.95200 1.000 16.28880 79 LEU C O 1
ATOM 1369 N N . LEU C 1 34 ? 0.04300 40.98100 26.22700 1.000 17.53894 80 LEU C N 1
ATOM 1370 C CA . LEU C 1 34 ? -0.93800 40.46300 25.26200 1.000 20.58405 80 LEU C CA 1
ATOM 1371 C C . LEU C 1 34 ? -0.34700 40.31500 23.85700 1.000 21.65786 80 LEU C C 1
ATOM 1372 O O . LEU C 1 34 ? -0.68500 39.37600 23.12300 1.000 20.43666 80 LEU C O 1
ATOM 1377 N N . HIS C 1 35 ? 0.50800 41.25800 23.45000 1.000 15.58608 81 HIS C N 1
ATOM 1378 C CA . HIS C 1 35 ? 1.14000 41.12500 22.12900 1.000 17.74950 81 HIS C CA 1
ATOM 1379 C C . HIS C 1 35 ? 2.10300 39.93600 22.06100 1.000 18.68645 81 HIS C C 1
ATOM 1380 O O . HIS C 1 35 ? 2.12300 39.17200 21.06900 1.000 16.29669 81 HIS C O 1
ATOM 1387 N N . PHE C 1 36 ? 2.94600 39.79100 23.09300 1.000 13.46740 82 PHE C N 1
ATOM 1388 C CA . PHE C 1 36 ? 3.82900 38.63000 23.14700 1.000 13.54636 82 PHE C CA 1
ATOM 1389 C C . PHE C 1 36 ? 3.01000 37.35000 23.08700 1.000 19.54708 82 PHE C C 1
ATOM 1390 O O . PHE C 1 36 ? 3.41300 36.38800 22.43400 1.000 14.54911 82 PHE C O 1
ATOM 1398 N N A GLN C 1 37 ? 1.85000 37.32500 23.75400 0.400 14.97022 83 GLN C N 1
ATOM 1399 N N B GLN C 1 37 ? 1.85400 37.32500 23.75300 0.600 17.43893 83 GLN C N 1
ATOM 1400 C CA A GLN C 1 37 ? 1.02500 36.12600 23.75300 0.400 16.55198 83 GLN C CA 1
ATOM 1401 C CA B GLN C 1 37 ? 1.02600 36.12900 23.75300 0.600 17.89425 83 GLN C CA 1
ATOM 1402 C C A GLN C 1 37 ? 0.41600 35.85500 22.38200 0.400 15.08076 83 GLN C C 1
ATOM 1403 C C B GLN C 1 37 ? 0.42200 35.85500 22.38000 0.600 16.73095 83 GLN C C 1
ATOM 1404 O O A GLN C 1 37 ? 0.31200 34.69600 21.96800 0.400 15.48344 83 GLN C O 1
ATOM 1405 O O B GLN C 1 37 ? 0.32400 34.69700 21.96400 0.600 16.65463 83 GLN C O 1
ATOM 1416 N N . ALA C 1 38 ? 0.02500 36.90200 21.65300 1.000 18.91806 84 ALA C N 1
ATOM 1417 C CA . ALA C 1 38 ? -0.47600 36.70500 20.28100 1.000 15.18077 84 ALA C CA 1
ATOM 1418 C C . ALA C 1 38 ? 0.61000 36.07100 19.39500 1.000 29.80094 84 ALA C C 1
ATOM 1419 O O . ALA C 1 38 ? 0.35700 35.11100 18.63100 1.000 19.94450 84 ALA C O 1
ATOM 1421 N N A SER C 1 39 ? 1.84300 36.58000 19.50800 0.410 13.87008 85 SER C N 1
ATOM 1422 N N B SER C 1 39 ? 1.83500 36.58300 19.49100 0.590 14.42805 85 SER C N 1
ATOM 1423 C CA A SER C 1 39 ? 2.93500 36.00600 18.71700 0.410 16.47829 85 SER C CA 1
ATOM 1424 C CA B SER C 1 39 ? 2.91700 36.00300 18.70600 0.590 17.09415 85 SER C CA 1
ATOM 1425 C C A SER C 1 39 ? 3.22200 34.56400 19.13900 0.410 18.74698 85 SER C C 1
ATOM 1426 C C B SER C 1 39 ? 3.22300 34.56700 19.13900 0.590 19.86028 85 SER C C 1
ATOM 1427 O O A SER C 1 39 ? 3.44300 33.68000 18.29500 0.410 22.96328 85 SER C O 1
ATOM 1428 O O B SER C 1 39 ? 3.44500 33.67700 18.30000 0.590 23.31595 85 SER C O 1
ATOM 1433 N N . GLN C 1 40 ? 3.19300 34.29900 20.44300 1.000 14.79914 86 GLN C N 1
ATOM 1434 C CA . GLN C 1 40 ? 3.44300 32.93600 20.91100 1.000 17.08100 86 GLN C CA 1
ATOM 1435 C C . GLN C 1 40 ? 2.32100 31.97600 20.52300 1.000 18.47590 86 GLN C C 1
ATOM 1436 O O . GLN C 1 40 ? 2.57000 30.78100 20.34700 1.000 17.51263 86 GLN C O 1
ATOM 1442 N N . ARG C 1 41 ? 1.13500 32.50300 20.27800 1.000 15.02812 87 ARG C N 1
ATOM 1443 C CA . ARG C 1 41 ? 0.02800 31.64400 19.79200 1.000 18.81015 87 ARG C CA 1
ATOM 1444 C C . ARG C 1 41 ? 0.37600 31.19000 18.37800 1.000 17.97584 87 ARG C C 1
ATOM 1445 O O . ARG C 1 41 ? 0.13000 30.03100 18.06500 1.000 19.00228 87 ARG C O 1
ATOM 1453 N N . GLU C 1 42 ? 0.89000 32.09400 17.55300 1.000 18.39431 88 GLU C N 1
ATOM 1454 C CA . GLU C 1 42 ? 1.38700 31.67300 16.23800 1.000 16.14667 88 GLU C CA 1
ATOM 1455 C C . GLU C 1 42 ? 2.46400 30.58800 16.36400 1.000 21.34203 88 GLU C C 1
ATOM 1456 O O . GLU C 1 42 ? 2.49800 29.62900 15.57400 1.000 21.25518 88 GLU C O 1
ATOM 1462 N N . GLU C 1 43 ? 3.41900 30.70700 17.28100 1.000 18.43905 89 GLU C N 1
ATOM 1463 C CA . GLU C 1 43 ? 4.44600 29.64100 17.49100 1.000 19.17335 89 GLU C CA 1
ATOM 1464 C C . GLU C 1 43 ? 3.74700 28.31500 17.80000 1.000 23.06592 89 GLU C C 1
ATOM 1465 O O . GLU C 1 43 ? 4.16700 27.28900 17.29200 1.000 18.77594 89 GLU C O 1
ATOM 1471 N N A LYS C 1 44 ? 2.79300 28.30800 18.72500 0.550 14.45436 90 LYS C N 1
ATOM 1472 N N B LYS C 1 44 ? 2.79900 28.30700 18.73300 0.450 14.31751 90 LYS C N 1
ATOM 1473 C CA A LYS C 1 44 ? 2.13300 27.03700 19.13700 0.550 16.41249 90 LYS C CA 1
ATOM 1474 C CA B LYS C 1 44 ? 2.12900 27.04200 19.15100 0.450 15.82295 90 LYS C CA 1
ATOM 1475 C C A LYS C 1 44 ? 1.48300 26.39500 17.91300 0.550 20.83145 90 LYS C C 1
ATOM 1476 C C B LYS C 1 44 ? 1.47500 26.40100 17.92600 0.450 19.35758 90 LYS C C 1
ATOM 1477 O O A LYS C 1 44 ? 1.22300 25.20900 17.96200 0.550 21.25255 90 LYS C O 1
ATOM 1478 O O B LYS C 1 44 ? 1.28500 25.19500 17.93100 0.450 18.83121 90 LYS C O 1
ATOM 1489 N N . GLU C 1 45 ? 0.93300 27.21600 17.04800 1.000 20.86566 91 GLU C N 1
ATOM 1490 C CA . GLU C 1 45 ? 0.28500 26.80400 15.75800 1.000 17.48104 91 GLU C CA 1
ATOM 1491 C C . GLU C 1 45 ? 1.31000 26.13100 14.82700 1.000 15.48870 91 GLU C C 1
ATOM 1492 O O . GLU C 1 45 ? 1.00500 25.09600 14.27900 1.000 20.88671 91 GLU C O 1
ATOM 1498 N N . PHE C 1 46 ? 2.47800 26.70500 14.64600 1.000 21.35256 92 PHE C N 1
ATOM 1499 C CA . PHE C 1 46 ? 3.51200 26.01800 13.83400 1.000 21.04200 92 PHE C CA 1
ATOM 1500 C C . PHE C 1 46 ? 3.81100 24.66800 14.48700 1.000 33.79616 92 PHE C C 1
ATOM 1501 O O . PHE C 1 46 ? 3.80200 23.66200 13.80100 1.000 21.98421 92 PHE C O 1
ATOM 1509 N N . LEU C 1 47 ? 3.95000 24.66000 15.80400 1.000 14.79651 93 LEU C N 1
ATOM 1510 C CA . LEU C 1 47 ? 4.33400 23.40600 16.50600 1.000 15.42553 93 LEU C CA 1
ATOM 1511 C C . LEU C 1 47 ? 3.22000 22.37300 16.38000 1.000 19.19177 93 LEU C C 1
ATOM 1512 O O . LEU C 1 47 ? 3.50900 21.24600 16.02000 1.000 15.91507 93 LEU C O 1
ATOM 1525 N N . ALA C 1 49 ? 0.90800 22.10200 14.14200 1.000 20.78407 95 ALA C N 1
ATOM 1526 C CA . ALA C 1 49 ? 0.83000 21.56900 12.78700 1.000 24.59505 95 ALA C CA 1
ATOM 1527 C C . ALA C 1 49 ? 1.84500 20.44700 12.58700 1.000 30.65368 95 ALA C C 1
ATOM 1528 O O . ALA C 1 49 ? 1.51700 19.39200 12.02200 1.000 25.81889 95 ALA C O 1
ATOM 1530 N N . LYS C 1 50 ? 3.07200 20.64500 13.08700 1.000 23.71863 96 LYS C N 1
ATOM 1531 C CA . LYS C 1 50 ? 4.08200 19.58800 12.96800 1.000 18.69961 96 LYS C CA 1
ATOM 1532 C C . LYS C 1 50 ? 3.69700 18.32300 13.73900 1.000 18.80225 96 LYS C C 1
ATOM 1533 O O . LYS C 1 50 ? 3.87400 17.20800 13.23000 1.000 14.61491 96 LYS C O 1
ATOM 1539 N N . PHE C 1 51 ? 3.24000 18.46700 14.98700 1.000 15.72294 97 PHE C N 1
ATOM 1540 C CA . PHE C 1 51 ? 2.88800 17.28300 15.77800 1.000 16.15983 97 PHE C CA 1
ATOM 1541 C C . PHE C 1 51 ? 1.73900 16.50800 15.13800 1.000 19.22862 97 PHE C C 1
ATOM 1542 O O . PHE C 1 51 ? 1.70700 15.27000 15.20200 1.000 16.40986 97 PHE C O 1
ATOM 1550 N N . GLN C 1 52 ? 0.81300 17.21600 14.47700 1.000 20.36560 98 GLN C N 1
ATOM 1551 C CA . GLN C 1 52 ? -0.25900 16.53900 13.75100 1.000 20.45508 98 GLN C CA 1
ATOM 1552 C C . GLN C 1 52 ? 0.26200 15.81800 12.51000 1.000 18.05480 98 GLN C C 1
ATOM 1553 O O . GLN C 1 52 ? -0.19200 14.71100 12.19200 1.000 20.22611 98 GLN C O 1
ATOM 1559 N N A GLU C 1 53 ? 1.20200 16.43700 11.79000 0.600 20.91830 99 GLU C N 1
ATOM 1560 N N B GLU C 1 53 ? 1.20400 16.43500 11.78700 0.400 19.34179 99 GLU C N 1
ATOM 1561 C CA A GLU C 1 53 ? 1.84000 15.75200 10.67600 0.600 18.69698 99 GLU C CA 1
ATOM 1562 C CA B GLU C 1 53 ? 1.85300 15.74300 10.68200 0.400 18.11270 99 GLU C CA 1
ATOM 1563 C C A GLU C 1 53 ? 2.52800 14.46600 11.13200 0.600 22.19213 99 GLU C C 1
ATOM 1564 C C B GLU C 1 53 ? 2.51100 14.44900 11.15200 0.400 20.20505 99 GLU C C 1
ATOM 1565 O O A GLU C 1 53 ? 2.40600 13.41700 10.47800 0.600 22.41585 99 GLU C O 1
ATOM 1566 O O B GLU C 1 53 ? 2.38500 13.39400 10.50900 0.400 21.32624 99 GLU C O 1
ATOM 1577 N N . ALA C 1 54 ? 3.23500 14.51800 12.27500 1.000 18.51275 100 ALA C N 1
ATOM 1578 C CA . ALA C 1 54 ? 3.90300 13.32100 12.81400 1.000 16.03350 100 ALA C CA 1
ATOM 1579 C C . ALA C 1 54 ? 2.89600 12.23300 13.18900 1.000 16.47829 100 ALA C C 1
ATOM 1580 O O . ALA C 1 54 ? 3.10900 11.04100 12.90400 1.000 16.74938 100 ALA C O 1
ATOM 1582 N N . ARG C 1 55 ? 1.82900 12.62000 13.85400 1.000 18.31272 101 ARG C N 1
ATOM 1583 C CA . ARG C 1 55 ? 0.77500 11.65400 14.23000 1.000 30.45102 101 ARG C CA 1
ATOM 1584 C C . ARG C 1 55 ? 0.18600 10.98500 12.98300 1.000 29.69040 101 ARG C C 1
ATOM 1585 O O . ARG C 1 55 ? -0.01400 9.77000 12.98900 1.000 28.92189 101 ARG C O 1
ATOM 1593 N N . LYS C 1 56 ? -0.07700 11.77500 11.95600 1.000 24.44504 102 LYS C N 1
ATOM 1594 C CA . LYS C 1 56 ? -0.66100 11.19900 10.73000 1.000 20.63142 102 LYS C CA 1
ATOM 1595 C C . LYS C 1 56 ? 0.35400 10.20500 10.14300 1.000 28.94558 102 LYS C C 1
ATOM 1596 O O . LYS C 1 56 ? -0.06200 9.15200 9.68100 1.000 32.29598 102 LYS C O 1
ATOM 1602 N N . LEU C 1 57 ? 1.62700 10.55900 10.11300 1.000 22.57376 103 LEU C N 1
ATOM 1603 C CA . LEU C 1 57 ? 2.67000 9.67000 9.56300 1.000 19.58919 103 LEU C CA 1
ATOM 1604 C C . LEU C 1 57 ? 2.57300 8.31000 10.24100 1.000 20.36560 103 LEU C C 1
ATOM 1605 O O . LEU C 1 57 ? 2.50900 7.31900 9.51800 1.000 25.91627 103 LEU C O 1
ATOM 1610 N N . VAL C 1 58 ? 2.53000 8.26700 11.55700 1.000 18.27851 104 VAL C N 1
ATOM 1611 C CA . VAL C 1 58 ? 2.56900 6.94500 12.19800 1.000 18.92069 104 VAL C CA 1
ATOM 1612 C C . VAL C 1 58 ? 1.24800 6.21100 12.04100 1.000 33.85669 104 VAL C C 1
ATOM 1613 O O . VAL C 1 58 ? 1.23700 4.99300 11.79900 1.000 29.54828 104 VAL C O 1
ATOM 1617 N N . GLU C 1 59 ? 0.12600 6.91800 12.15800 1.000 28.32971 105 GLU C N 1
ATOM 1618 C CA . GLU C 1 59 ? -1.20200 6.27600 11.95700 1.000 27.55330 105 GLU C CA 1
ATOM 1619 C C . GLU C 1 59 ? -1.21500 5.62800 10.57600 1.000 30.85633 105 GLU C C 1
ATOM 1620 O O . GLU C 1 59 ? -1.55300 4.43700 10.48000 1.000 38.07299 105 GLU C O 1
ATOM 1626 N N . GLU C 1 60 ? -0.79200 6.35800 9.55900 1.000 27.79017 106 GLU C N 1
ATOM 1627 C CA . GLU C 1 60 ? -0.84900 5.85400 8.19800 1.000 24.57663 106 GLU C CA 1
ATOM 1628 C C . GLU C 1 60 ? 0.05000 4.65100 7.99700 1.000 26.89533 106 GLU C C 1
ATOM 1629 O O . GLU C 1 60 ? -0.27700 3.75500 7.21400 1.000 35.81482 106 GLU C O 1
ATOM 1635 N N . LEU C 1 61 ? 1.22200 4.57700 8.64400 1.000 24.61348 107 LEU C N 1
ATOM 1636 C CA . LEU C 1 61 ? 2.18000 3.46100 8.44900 1.000 24.80561 107 LEU C CA 1
ATOM 1637 C C . LEU C 1 61 ? 1.66900 2.24100 9.19700 1.000 23.16857 107 LEU C C 1
ATOM 1638 O O . LEU C 1 61 ? 2.34300 1.21900 9.18200 1.000 25.31883 107 LEU C O 1
ATOM 1643 N N . GLY C 1 62 ? 0.53200 2.38800 9.85500 1.000 27.03745 108 GLY C N 1
ATOM 1644 C CA . GLY C 1 62 ? -0.05500 1.25800 10.59200 1.000 27.75596 108 GLY C CA 1
ATOM 1645 C C . GLY C 1 62 ? 0.67100 1.02000 11.90300 1.000 34.43834 108 GLY C C 1
ATOM 1646 O O . GLY C 1 62 ? 0.50900 -0.04600 12.47100 1.000 36.12275 108 GLY C O 1
ATOM 1647 N N . LEU C 1 63 ? 1.38300 2.03400 12.39800 1.000 31.85908 109 LEU C N 1
ATOM 1648 C CA . LEU C 1 63 ? 2.23200 1.84800 13.59900 1.000 28.70607 109 LEU C CA 1
ATOM 1649 C C . LEU C 1 63 ? 1.54800 2.33200 14.87300 1.000 35.65954 109 LEU C C 1
ATOM 1650 O O . LEU C 1 63 ? 2.22800 2.37100 15.89700 1.000 56.56204 109 LEU C O 1
ATOM 1655 N N . VAL C 1 64 ? 0.28200 2.69700 14.79900 1.000 41.13388 110 VAL C N 1
ATOM 1656 C CA . VAL C 1 64 ? -0.43900 3.25000 15.99700 1.000 59.20184 110 VAL C CA 1
ATOM 1657 C C . VAL C 1 64 ? -0.88400 2.10100 16.91200 1.000 50.37446 110 VAL C C 1
ATOM 1658 O O . VAL C 1 64 ? -0.96900 2.32100 18.13800 1.000 58.30962 110 VAL C O 1
ATOM 1662 N N . GLY D 1 1 ? 9.10000 -14.34600 -7.61200 1.000 39.77056 47 GLY D N 1
ATOM 1663 C CA . GLY D 1 1 ? 8.56100 -13.22000 -6.87400 1.000 33.52770 47 GLY D CA 1
ATOM 1664 C C . GLY D 1 1 ? 7.18100 -13.58200 -6.38700 1.000 30.31416 47 GLY D C 1
ATOM 1665 O O . GLY D 1 1 ? 6.59200 -14.56500 -6.84800 1.000 38.91519 47 GLY D O 1
ATOM 1666 N N . SER D 1 2 ? 6.65300 -12.81000 -5.44400 1.000 17.56000 48 SER D N 1
ATOM 1667 C CA . SER D 1 2 ? 5.33500 -13.11000 -4.91300 1.000 12.33569 48 SER D CA 1
ATOM 1668 C C . SER D 1 2 ? 4.63900 -11.80800 -4.57300 1.000 11.10659 48 SER D C 1
ATOM 1669 O O . SER D 1 2 ? 5.26600 -10.75400 -4.44100 1.000 11.07764 48 SER D O 1
ATOM 1672 N N . TRP D 1 3 ? 3.32400 -11.89100 -4.41700 1.000 11.10923 49 TRP D N 1
ATOM 1673 C CA . TRP D 1 3 ? 2.57200 -10.70800 -4.02000 1.000 9.23532 49 TRP D CA 1
ATOM 1674 C C . TRP D 1 3 ? 3.02600 -10.21500 -2.66400 1.000 7.25350 49 TRP D C 1
ATOM 1675 O O . TRP D 1 3 ? 3.09900 -9.00600 -2.43200 1.000 10.66444 49 TRP D O 1
ATOM 1686 N N . GLU D 1 4 ? 3.35000 -11.14700 -1.75500 1.000 8.75368 50 GLU D N 1
ATOM 1687 C CA . GLU D 1 4 ? 3.74500 -10.76300 -0.40400 1.000 7.27456 50 GLU D CA 1
ATOM 1688 C C . GLU D 1 4 ? 5.12500 -10.09800 -0.39900 1.000 7.44037 50 GLU D C 1
ATOM 1689 O O . GLU D 1 4 ? 5.33900 -9.11600 0.31700 1.000 10.43020 50 GLU D O 1
ATOM 1695 N N . LEU D 1 5 ? 6.04900 -10.57600 -1.24200 1.000 9.53799 51 LEU D N 1
ATOM 1696 C CA . LEU D 1 5 ? 7.34700 -9.90700 -1.36300 1.000 13.14105 51 LEU D CA 1
ATOM 1697 C C . LEU D 1 5 ? 7.20900 -8.50200 -1.94800 1.000 9.56167 51 LEU D C 1
ATOM 1698 O O . LEU D 1 5 ? 7.89800 -7.57000 -1.49400 1.000 10.70391 51 LEU D O 1
ATOM 1703 N N A GLN D 1 6 ? 6.35500 -8.32900 -2.95600 0.580 10.36177 52 GLN D N 1
ATOM 1704 N N B GLN D 1 6 ? 6.35100 -8.32800 -2.96600 0.420 9.04845 52 GLN D N 1
ATOM 1705 C CA A GLN D 1 6 ? 6.11400 -6.96100 -3.49900 0.580 10.86709 52 GLN D CA 1
ATOM 1706 C CA B GLN D 1 6 ? 6.11200 -6.98800 -3.48400 0.420 8.59577 52 GLN D CA 1
ATOM 1707 C C A GLN D 1 6 ? 5.51600 -6.05900 -2.41200 0.580 10.73023 52 GLN D C 1
ATOM 1708 C C B GLN D 1 6 ? 5.52000 -6.07000 -2.42000 0.420 8.89317 52 GLN D C 1
ATOM 1709 O O A GLN D 1 6 ? 5.97500 -4.92600 -2.27800 0.580 8.67999 52 GLN D O 1
ATOM 1710 O O B GLN D 1 6 ? 5.91000 -4.89700 -2.31100 0.420 6.73239 52 GLN D O 1
ATOM 1721 N N . ARG D 1 7 ? 4.64700 -6.54100 -1.57400 1.000 8.89844 53 ARG D N 1
ATOM 1722 C CA . ARG D 1 7 ? 4.14100 -5.66600 -0.49500 1.000 12.05144 53 ARG D CA 1
ATOM 1723 C C . ARG D 1 7 ? 5.28800 -5.27100 0.42500 1.000 10.01173 53 ARG D C 1
ATOM 1724 O O . ARG D 1 7 ? 5.36100 -4.15600 0.82700 1.000 8.92212 53 ARG D O 1
ATOM 1732 N N A CYS D 1 8 ? 6.06743 -6.26420 0.85649 0.820 8.83527 54 CYS D N 1
ATOM 1733 N N B CYS D 1 8 ? 6.08962 -6.25551 0.83660 0.180 8.76947 54 CYS D N 1
ATOM 1734 C CA A CYS D 1 8 ? 7.19165 -5.98882 1.73014 0.820 8.76158 54 CYS D CA 1
ATOM 1735 C CA B CYS D 1 8 ? 7.20772 -5.98190 1.72593 0.180 9.16952 54 CYS D CA 1
ATOM 1736 C C A CYS D 1 8 ? 8.10132 -4.92256 1.14262 0.820 6.20338 54 CYS D C 1
ATOM 1737 C C B CYS D 1 8 ? 8.12386 -4.92765 1.14577 0.180 7.01926 54 CYS D C 1
ATOM 1738 O O A CYS D 1 8 ? 8.52736 -4.00728 1.85185 0.820 9.68537 54 CYS D O 1
ATOM 1739 O O B CYS D 1 8 ? 8.57046 -4.02439 1.85619 0.180 7.96938 54 CYS D O 1
ATOM 1744 N N . ARG D 1 9 ? 8.41051 -5.02344 -0.14536 1.000 7.84831 55 ARG D N 1
ATOM 1745 C CA . ARG D 1 9 ? 9.27780 -4.03434 -0.77855 1.000 7.02979 55 ARG D CA 1
ATOM 1746 C C . ARG D 1 9 ? 8.63304 -2.65619 -0.82879 1.000 8.24309 55 ARG D C 1
ATOM 1747 O O . ARG D 1 9 ? 9.30044 -1.62109 -0.62686 1.000 7.42984 55 ARG D O 1
ATOM 1755 N N . GLU D 1 10 ? 7.32700 -2.61700 -1.08800 1.000 7.00084 56 GLU D N 1
ATOM 1756 C CA . GLU D 1 10 ? 6.62100 -1.33200 -1.07300 1.000 7.84568 56 GLU D CA 1
ATOM 1757 C C . GLU D 1 10 ? 6.58300 -0.74600 0.33200 1.000 8.26415 56 GLU D C 1
ATOM 1758 O O . GLU D 1 10 ? 6.78900 0.46400 0.51200 1.000 7.23508 56 GLU D O 1
ATOM 1764 N N . GLU D 1 11 ? 6.34500 -1.60100 1.34200 1.000 6.11915 57 GLU D N 1
ATOM 1765 C CA . GLU D 1 11 ? 6.43800 -1.16500 2.73400 1.000 4.37684 57 GLU D CA 1
ATOM 1766 C C . GLU D 1 11 ? 7.82900 -0.63500 3.04200 1.000 8.04307 57 GLU D C 1
ATOM 1767 O O . GLU D 1 11 ? 7.97900 0.37600 3.73900 1.000 9.59589 57 GLU D O 1
ATOM 1773 N N . ASN D 1 12 ? 8.86500 -1.29900 2.52600 1.000 7.24561 58 ASN D N 1
ATOM 1774 C CA . ASN D 1 12 ? 10.22800 -0.85500 2.80800 1.000 6.75871 58 ASN D CA 1
ATOM 1775 C C . ASN D 1 12 ? 10.45500 0.55700 2.26600 1.000 11.08817 58 ASN D C 1
ATOM 1776 O O . ASN D 1 12 ? 10.99900 1.43500 2.96400 1.000 11.02237 58 ASN D O 1
ATOM 1781 N N . GLN D 1 13 ? 10.01400 0.79600 1.02600 1.000 8.36153 59 GLN D N 1
ATOM 1782 C CA . GLN D 1 13 ? 10.13500 2.13400 0.44300 1.000 12.58309 59 GLN D CA 1
ATOM 1783 C C . GLN D 1 13 ? 9.34100 3.18100 1.22800 1.000 9.05372 59 GLN D C 1
ATOM 1784 O O . GLN D 1 13 ? 9.83100 4.29700 1.46500 1.000 11.96459 59 GLN D O 1
ATOM 1790 N N . GLU D 1 14 ? 8.11900 2.84600 1.65300 1.000 8.37469 60 GLU D N 1
ATOM 1791 C CA . GLU D 1 14 ? 7.33800 3.81400 2.42100 1.000 7.26140 60 GLU D CA 1
ATOM 1792 C C . GLU D 1 14 ? 7.95700 4.09200 3.79200 1.000 10.40651 60 GLU D C 1
ATOM 1793 O O . GLU D 1 14 ? 7.88400 5.22300 4.29100 1.000 12.17514 60 GLU D O 1
ATOM 1799 N N . LEU D 1 15 ? 8.61200 3.11100 4.41000 1.000 8.11150 61 LEU D N 1
ATOM 1800 C CA . LEU D 1 15 ? 9.26400 3.35100 5.71300 1.000 8.01412 61 LEU D CA 1
ATOM 1801 C C . LEU D 1 15 ? 10.51400 4.22100 5.53100 1.000 11.38558 61 LEU D C 1
ATOM 1802 O O . LEU D 1 15 ? 10.78000 5.04700 6.38600 1.000 11.65140 61 LEU D O 1
ATOM 1807 N N . ARG D 1 16 ? 11.21000 4.00400 4.44000 1.000 9.96698 62 ARG D N 1
ATOM 1808 C CA . ARG D 1 16 ? 12.39400 4.86400 4.16600 1.000 12.28568 62 ARG D CA 1
ATOM 1809 C C . ARG D 1 16 ? 11.92100 6.30800 3.97500 1.000 15.18866 62 ARG D C 1
ATOM 1810 O O . ARG D 1 16 ? 12.51400 7.19000 4.57500 1.000 18.29693 62 ARG D O 1
ATOM 1818 N N . ASP D 1 17 ? 10.88800 6.51800 3.17900 1.000 14.32540 63 ASP D N 1
ATOM 1819 C CA . ASP D 1 17 ? 10.33500 7.85900 3.01400 1.000 18.92069 63 ASP D CA 1
ATOM 1820 C C . ASP D 1 17 ? 9.84900 8.42300 4.34300 1.000 19.02333 63 ASP D C 1
ATOM 1821 O O . ASP D 1 17 ? 10.03700 9.60900 4.62300 1.000 17.82845 63 ASP D O 1
ATOM 1826 N N . ALA D 1 18 ? 9.24000 7.57700 5.18200 1.000 15.50712 64 ALA D N 1
ATOM 1827 C CA . ALA D 1 18 ? 8.71900 8.03100 6.46800 1.000 15.73083 64 ALA D CA 1
ATOM 1828 C C . ALA D 1 18 ? 9.83900 8.46600 7.39500 1.000 16.11772 64 ALA D C 1
ATOM 1829 O O . ALA D 1 18 ? 9.67400 9.40400 8.17800 1.000 16.24142 64 ALA D O 1
ATOM 1831 N N . ILE D 1 19 ? 10.97100 7.76600 7.35700 1.000 13.05156 65 ILE D N 1
ATOM 1832 C CA . ILE D 1 19 ? 12.11900 8.17600 8.16000 1.000 16.49671 65 ILE D CA 1
ATOM 1833 C C . ILE D 1 19 ? 12.61000 9.54700 7.72300 1.000 16.94940 65 ILE D C 1
ATOM 1834 O O . ILE D 1 19 ? 12.89600 10.41200 8.55800 1.000 18.57328 65 ILE D O 1
ATOM 1839 N N . ARG D 1 20 ? 12.70300 9.77800 6.42300 1.000 18.39431 66 ARG D N 1
ATOM 1840 C CA . ARG D 1 20 ? 13.12900 11.11000 5.92400 1.000 18.94174 66 ARG D CA 1
ATOM 1841 C C . ARG D 1 20 ? 12.12200 12.18000 6.36200 1.000 16.99414 66 ARG D C 1
ATOM 1842 O O . ARG D 1 20 ? 12.56900 13.21800 6.86900 1.000 17.28628 66 ARG D O 1
ATOM 1850 N N . GLN D 1 21 ? 10.82600 11.88800 6.30200 1.000 16.07298 67 GLN D N 1
ATOM 1851 C CA . GLN D 1 21 ? 9.81500 12.85400 6.76100 1.000 16.09140 67 GLN D CA 1
ATOM 1852 C C . GLN D 1 21 ? 9.90400 13.10100 8.27100 1.000 15.64398 67 GLN D C 1
ATOM 1853 O O . GLN D 1 21 ? 9.76400 14.24300 8.73500 1.000 12.60151 67 GLN D O 1
ATOM 1859 N N . SER D 1 22 ? 10.08300 12.04100 9.06000 1.000 16.60199 68 SER D N 1
ATOM 1860 C CA . SER D 1 22 ? 10.20400 12.21000 10.50000 1.000 14.66228 68 SER D CA 1
ATOM 1861 C C . SER D 1 22 ? 11.39200 13.08600 10.83800 1.000 15.98350 68 SER D C 1
ATOM 1862 O O . SER D 1 22 ? 11.30400 13.95200 11.72100 1.000 14.59386 68 SER D O 1
ATOM 1865 N N . ASN D 1 23 ? 12.51900 12.87000 10.15300 1.000 18.56538 69 ASN D N 1
ATOM 1866 C CA . ASN D 1 23 ? 13.69600 13.70900 10.37900 1.000 18.42589 69 ASN D CA 1
ATOM 1867 C C . ASN D 1 23 ? 13.39400 15.16600 10.05600 1.000 17.63369 69 ASN D C 1
ATOM 1868 O O . ASN D 1 23 ? 13.83000 16.07300 10.77800 1.000 18.54170 69 ASN D O 1
ATOM 1873 N N . GLN D 1 24 ? 12.64000 15.41300 9.00500 1.000 16.38091 70 GLN D N 1
ATOM 1874 C CA . GLN D 1 24 ? 12.28600 16.76700 8.65100 1.000 16.27564 70 GLN D CA 1
ATOM 1875 C C . GLN D 1 24 ? 11.43400 17.38100 9.74100 1.000 12.58835 70 GLN D C 1
ATOM 1876 O O . GLN D 1 24 ? 11.63200 18.51200 10.10700 1.000 14.28592 70 GLN D O 1
ATOM 1882 N N . ILE D 1 25 ? 10.46700 16.62100 10.24400 1.000 12.58046 71 ILE D N 1
ATOM 1883 C CA . ILE D 1 25 ? 9.57800 17.14200 11.28400 1.000 11.78299 71 ILE D CA 1
ATOM 1884 C C . ILE D 1 25 ? 10.38100 17.49200 12.53000 1.000 9.16689 71 ILE D C 1
ATOM 1885 O O . ILE D 1 25 ? 10.21900 18.56600 13.11200 1.000 11.97775 71 ILE D O 1
ATOM 1890 N N . LEU D 1 26 ? 11.23400 16.56900 12.97600 1.000 8.46417 72 LEU D N 1
ATOM 1891 C CA . LEU D 1 26 ? 12.10900 16.84300 14.11600 1.000 9.58273 72 LEU D CA 1
ATOM 1892 C C . LEU D 1 26 ? 12.90500 18.12800 13.91600 1.000 10.58811 72 LEU D C 1
ATOM 1893 O O . LEU D 1 26 ? 13.00200 18.96200 14.82700 1.000 10.84341 72 LEU D O 1
ATOM 1898 N N . ARG D 1 27 ? 13.49600 18.29100 12.74400 1.000 11.29872 73 ARG D N 1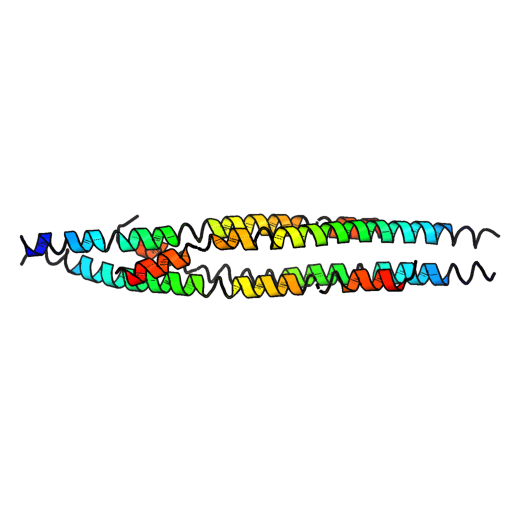
ATOM 1899 C CA . ARG D 1 27 ? 14.29600 19.50600 12.44700 1.000 10.98290 73 ARG D CA 1
ATOM 1900 C C . ARG D 1 27 ? 13.42500 20.76600 12.54700 1.000 10.16701 73 ARG D C 1
ATOM 1901 O O . ARG D 1 27 ? 13.85600 21.72400 13.16200 1.000 9.04845 73 ARG D O 1
ATOM 1909 N N . GLU D 1 28 ? 12.25900 20.75100 11.93800 1.000 10.26439 74 GLU D N 1
ATOM 1910 C CA . GLU D 1 28 ? 11.39100 21.93600 11.97600 1.000 7.09296 74 GLU D CA 1
ATOM 1911 C C . GLU D 1 28 ? 10.91600 22.24700 13.38600 1.000 7.33772 74 GLU D C 1
ATOM 1912 O O . GLU D 1 28 ? 10.79100 23.41400 13.76300 1.000 8.00359 74 GLU D O 1
ATOM 1918 N N . VAL D 1 29 ? 10.64800 21.22000 14.18200 1.000 9.04056 75 VAL D N 1
ATOM 1919 C CA . VAL D 1 29 ? 10.23600 21.45900 15.55700 1.000 11.21977 75 VAL D CA 1
ATOM 1920 C C . VAL D 1 29 ? 11.37900 22.08000 16.34200 1.000 8.98792 75 VAL D C 1
ATOM 1921 O O . VAL D 1 29 ? 11.18200 23.03800 17.10500 1.000 9.95383 75 VAL D O 1
ATOM 1925 N N . SER D 1 30 ? 12.59100 21.56400 16.14700 1.000 8.83001 76 SER D N 1
ATOM 1926 C CA . SER D 1 30 ? 13.76300 22.14300 16.79800 1.000 9.18005 76 SER D CA 1
ATOM 1927 C C . SER D 1 30 ? 13.90800 23.61400 16.42700 1.000 10.63549 76 SER D C 1
ATOM 1928 O O . SER D 1 30 ? 14.07800 24.48300 17.29700 1.000 9.14847 76 SER D O 1
ATOM 1931 N N . GLU D 1 31 ? 13.83600 23.92500 15.15000 1.000 7.45353 77 GLU D N 1
ATOM 1932 C CA . GLU D 1 31 ? 13.97000 25.33400 14.70000 1.000 6.20864 77 GLU D CA 1
ATOM 1933 C C . GLU D 1 31 ? 12.90500 26.23800 15.32200 1.000 6.39550 77 GLU D C 1
ATOM 1934 O O . GLU D 1 31 ? 13.20900 27.33200 15.74100 1.000 7.38246 77 GLU D O 1
ATOM 1940 N N A ARG D 1 32 ? 11.67200 25.75800 15.36000 0.590 5.89544 78 ARG D N 1
ATOM 1941 N N B ARG D 1 32 ? 11.66900 25.75700 15.36100 0.410 5.47697 78 ARG D N 1
ATOM 1942 C CA A ARG D 1 32 ? 10.56900 26.56700 15.93900 0.590 9.65116 78 ARG D CA 1
ATOM 1943 C CA B ARG D 1 32 ? 10.56400 26.56900 15.93300 0.410 8.35890 78 ARG D CA 1
ATOM 1944 C C A ARG D 1 32 ? 10.79100 26.82500 17.43100 0.590 7.99833 78 ARG D C 1
ATOM 1945 C C B ARG D 1 32 ? 10.79300 26.82700 17.42600 0.410 7.30614 78 ARG D C 1
ATOM 1946 O O A ARG D 1 32 ? 10.50700 27.91600 17.88500 0.590 9.39586 78 ARG D O 1
ATOM 1947 O O B ARG D 1 32 ? 10.51100 27.92800 17.88000 0.410 8.69578 78 ARG D O 1
ATOM 1962 N N . LEU D 1 33 ? 11.21600 25.80700 18.16500 1.000 6.21390 79 LEU D N 1
ATOM 1963 C CA . LEU D 1 33 ? 11.51400 26.00500 19.59800 1.000 7.64302 79 LEU D CA 1
ATOM 1964 C C . LEU D 1 33 ? 12.66900 26.99800 19.79300 1.000 8.41680 79 LEU D C 1
ATOM 1965 O O . LEU D 1 33 ? 12.59100 27.78200 20.68200 1.000 10.10384 79 LEU D O 1
ATOM 1970 N N . LEU D 1 34 ? 13.66100 26.94300 18.91500 1.000 8.28520 80 LEU D N 1
ATOM 1971 C CA A LEU D 1 34 ? 14.68100 27.98100 19.03300 0.480 7.72198 80 LEU D CA 1
ATOM 1972 C CA B LEU D 1 34 ? 14.68100 27.98400 19.03200 0.520 8.47470 80 LEU D CA 1
ATOM 1973 C C . LEU D 1 34 ? 14.07300 29.37200 18.84100 1.000 8.41680 80 LEU D C 1
ATOM 1974 O O . LEU D 1 34 ? 14.38800 30.31300 19.58700 1.000 9.78538 80 LEU D O 1
ATOM 1983 N N . HIS D 1 35 ? 13.17000 29.51500 17.86200 1.000 8.31679 81 HIS D N 1
ATOM 1984 C CA . HIS D 1 35 ? 12.50100 30.80600 17.65300 1.000 9.41692 81 HIS D CA 1
ATOM 1985 C C . HIS D 1 35 ? 11.63100 31.19000 18.86600 1.000 12.94629 81 HIS D C 1
ATOM 1986 O O . HIS D 1 35 ? 11.62300 32.34300 19.30500 1.000 13.26475 81 HIS D O 1
ATOM 1993 N N . PHE D 1 36 ? 10.85800 30.25600 19.38200 1.000 10.26965 82 PHE D N 1
ATOM 1994 C CA . PHE D 1 36 ? 10.00600 30.47900 20.57700 1.000 10.90394 82 PHE D CA 1
ATOM 1995 C C . PHE D 1 36 ? 10.87100 30.90100 21.75900 1.000 10.74603 82 PHE D C 1
ATOM 1996 O O . PHE D 1 36 ? 10.50400 31.83500 22.44800 1.000 11.45664 82 PHE D O 1
ATOM 2004 N N . GLN D 1 37 ? 11.99100 30.21600 21.95600 1.000 9.10372 83 GLN D N 1
ATOM 2005 C CA . GLN D 1 37 ? 12.92300 30.60400 23.00500 1.000 11.13555 83 GLN D CA 1
ATOM 2006 C C . GLN D 1 37 ? 13.38400 32.04800 22.84800 1.000 12.24621 83 GLN D C 1
ATOM 2007 O O . GLN D 1 37 ? 13.48300 32.79800 23.83300 1.000 12.37780 83 GLN D O 1
ATOM 2013 N N . ALA D 1 38 ? 13.72500 32.44400 21.62000 1.000 12.21462 84 ALA D N 1
ATOM 2014 C CA . ALA D 1 38 ? 14.13900 33.83300 21.37400 1.000 13.61216 84 ALA D CA 1
ATOM 2015 C C . ALA D 1 38 ? 13.00700 34.80800 21.69300 1.000 11.57507 84 ALA D C 1
ATOM 2016 O O . ALA D 1 38 ? 13.23700 35.88300 22.25900 1.000 12.70152 84 ALA D O 1
ATOM 2018 N N . SER D 1 39 ? 11.77300 34.44000 21.34100 1.000 13.06472 85 SER D N 1
ATOM 2019 C CA . SER D 1 39 ? 10.61900 35.27000 21.69200 1.000 12.85417 85 SER D CA 1
ATOM 2020 C C . SER D 1 39 ? 10.49000 35.43700 23.21100 1.000 14.08327 85 SER D C 1
ATOM 2021 O O . SER D 1 39 ? 10.32000 36.55400 23.71500 1.000 13.68322 85 SER D O 1
ATOM 2024 N N . GLN D 1 40 ? 10.51400 34.32200 23.95000 1.000 14.08064 86 GLN D N 1
ATOM 2025 C CA . GLN D 1 40 ? 10.43700 34.38200 25.40800 1.000 13.23843 86 GLN D CA 1
ATOM 2026 C C . GLN D 1 40 ? 11.57000 35.20700 26.01600 1.000 14.33330 86 GLN D C 1
ATOM 2027 O O . GLN D 1 40 ? 11.37600 35.92400 27.02000 1.000 14.78862 86 GLN D O 1
ATOM 2033 N N . ARG D 1 41 ? 12.75600 35.10600 25.40800 1.000 14.08853 87 ARG D N 1
ATOM 2034 C CA . ARG D 1 41 ? 13.91100 35.90800 25.88800 1.000 15.94665 87 ARG D CA 1
ATOM 2035 C C . ARG D 1 41 ? 13.55900 37.39100 25.75100 1.000 15.61766 87 ARG D C 1
ATOM 2036 O O . ARG D 1 41 ? 13.73300 38.13300 26.73600 1.000 19.42075 87 ARG D O 1
ATOM 2044 N N . GLU D 1 42 ? 13.07100 37.79600 24.57400 1.000 12.46465 88 GLU D N 1
ATOM 2045 C CA . GLU D 1 42 ? 12.67800 39.19700 24.37600 1.000 17.20733 88 GLU D CA 1
ATOM 2046 C C . GLU D 1 42 ? 11.62100 39.63600 25.38600 1.000 12.65678 88 GLU D C 1
ATOM 2047 O O . GLU D 1 42 ? 11.64600 40.77000 25.88900 1.000 15.44396 88 GLU D O 1
ATOM 2053 N N . GLU D 1 43 ? 10.65000 38.77200 25.66100 1.000 11.18555 89 GLU D N 1
ATOM 2054 C CA . GLU D 1 43 ? 9.60300 39.08900 26.66500 1.000 10.67760 89 GLU D CA 1
ATOM 2055 C C . GLU D 1 43 ? 10.24500 39.30700 28.04600 1.000 12.92260 89 GLU D C 1
ATOM 2056 O O . GLU D 1 43 ? 9.92400 40.28400 28.72100 1.000 10.39335 89 GLU D O 1
ATOM 2062 N N . LYS D 1 44 ? 11.21200 38.46100 28.39700 1.000 12.39096 90 LYS D N 1
ATOM 2063 C CA . LYS D 1 44 ? 11.88200 38.60100 29.67800 1.000 15.49659 90 LYS D CA 1
ATOM 2064 C C . LYS D 1 44 ? 12.67800 39.90000 29.74500 1.000 13.28580 90 LYS D C 1
ATOM 2065 O O . LYS D 1 44 ? 12.61300 40.63000 30.74600 1.000 15.87296 90 LYS D O 1
ATOM 2071 N N . GLU D 1 45 ? 13.40500 40.21800 28.67800 1.000 17.01783 91 GLU D N 1
ATOM 2072 C CA . GLU D 1 45 ? 14.18600 41.44500 28.65900 1.000 13.86745 91 GLU D CA 1
ATOM 2073 C C . GLU D 1 45 ? 13.28400 42.67200 28.75000 1.000 15.46501 91 GLU D C 1
ATOM 2074 O O . GLU D 1 45 ? 13.61100 43.64600 29.44300 1.000 16.05982 91 GLU D O 1
ATOM 2080 N N . PHE D 1 46 ? 12.14400 42.64300 28.05500 1.000 15.22814 92 PHE D N 1
ATOM 2081 C CA . PHE D 1 46 ? 11.16100 43.72000 28.18200 1.000 15.01233 92 PHE D CA 1
ATOM 2082 C C . PHE D 1 46 ? 10.68000 43.86500 29.62600 1.000 15.48607 92 PHE D C 1
ATOM 2083 O O . PHE D 1 46 ? 10.59400 44.98200 30.15400 1.000 11.53559 92 PHE D O 1
ATOM 2091 N N . LEU D 1 47 ? 10.31700 42.77500 30.29700 1.000 10.66707 93 LEU D N 1
ATOM 2092 C CA . LEU D 1 47 ? 9.79100 42.87700 31.68200 1.000 12.28568 93 LEU D CA 1
ATOM 2093 C C . LEU D 1 47 ? 10.86500 43.44700 32.60500 1.000 13.99378 93 LEU D C 1
ATOM 2094 O O . LEU D 1 47 ? 10.54800 44.32000 33.40200 1.000 11.05396 93 LEU D O 1
ATOM 2107 N N . ALA D 1 49 ? 13.25900 45.46500 31.77200 1.000 15.85453 95 ALA D N 1
ATOM 2108 C CA . ALA D 1 49 ? 13.39900 46.88700 31.47200 1.000 13.35686 95 ALA D CA 1
ATOM 2109 C C . ALA D 1 49 ? 12.28000 47.71800 32.10600 1.000 12.54624 95 ALA D C 1
ATOM 2110 O O . ALA D 1 49 ? 12.52100 48.82600 32.61100 1.000 13.38055 95 ALA D O 1
ATOM 2112 N N . LYS D 1 50 ? 11.06300 47.20000 32.11400 1.000 9.57483 96 LYS D N 1
ATOM 2113 C CA . LYS D 1 50 ? 9.91700 47.97500 32.66200 1.000 8.04044 96 LYS D CA 1
ATOM 2114 C C . LYS D 1 50 ? 10.00000 48.02600 34.18600 1.000 10.95131 96 LYS D C 1
ATOM 2115 O O . LYS D 1 50 ? 9.74900 49.06800 34.76800 1.000 13.65690 96 LYS D O 1
ATOM 2121 N N . PHE D 1 51 ? 10.31100 46.90500 34.82200 1.000 9.45377 97 PHE D N 1
ATOM 2122 C CA A PHE D 1 51 ? 10.56000 46.91500 36.29700 0.410 11.33820 97 PHE D CA 1
ATOM 2123 C CA B PHE D 1 51 ? 10.56100 46.92100 36.29500 0.590 13.23843 97 PHE D CA 1
ATOM 2124 C C . PHE D 1 51 ? 11.69200 47.89000 36.75900 1.000 12.90418 97 PHE D C 1
ATOM 2125 O O . PHE D 1 51 ? 11.67600 48.69900 37.71500 1.000 18.20745 97 PHE D O 1
ATOM 2140 N N . GLN D 1 52 ? 12.70900 47.92500 35.92500 1.000 15.32289 98 GLN D N 1
ATOM 2141 C CA . GLN D 1 52 ? 13.78700 48.91300 36.17500 1.000 19.48392 98 GLN D CA 1
ATOM 2142 C C . GLN D 1 52 ? 13.26500 50.34800 36.01500 1.000 17.00467 98 GLN D C 1
ATOM 2143 O O . GLN D 1 52 ? 13.59400 51.15700 36.86700 1.000 19.36811 98 GLN D O 1
ATOM 2149 N N . GLU D 1 53 ? 12.48600 50.62500 34.98400 1.000 14.45963 99 GLU D N 1
ATOM 2150 C CA . GLU D 1 53 ? 11.88800 51.96200 34.88200 1.000 15.55450 99 GLU D CA 1
ATOM 2151 C C . GLU D 1 53 ? 11.13200 52.31700 36.16100 1.000 15.54397 99 GLU D C 1
ATOM 2152 O O . GLU D 1 53 ? 11.27800 53.42300 36.70000 1.000 13.56742 99 GLU D O 1
ATOM 2158 N N . ALA D 1 54 ? 10.30600 51.40500 36.67000 1.000 15.60713 100 ALA D N 1
ATOM 2159 C CA . ALA D 1 54 ? 9.48400 51.68000 37.86400 1.000 15.53871 100 ALA D CA 1
ATOM 2160 C C . ALA D 1 54 ? 10.35200 51.94000 39.09700 1.000 15.25446 100 ALA D C 1
ATOM 2161 O O . ALA D 1 54 ? 10.04000 52.81900 39.86600 1.000 17.04415 100 ALA D O 1
ATOM 2163 N N . ARG D 1 55 ? 11.37700 51.12200 39.26900 1.000 17.70475 101 ARG D N 1
ATOM 2164 C CA . ARG D 1 55 ? 12.29200 51.29000 40.41900 1.000 19.05755 101 ARG D CA 1
ATOM 2165 C C . ARG D 1 55 ? 12.95900 52.66600 40.36100 1.000 18.42853 101 ARG D C 1
ATOM 2166 O O . ARG D 1 55 ? 13.04500 53.31300 41.39400 1.000 16.66779 101 ARG D O 1
ATOM 2174 N N . LYS D 1 56 ? 13.36200 53.08400 39.16700 1.000 16.77570 102 LYS D N 1
ATOM 2175 C CA . LYS D 1 56 ? 14.07600 54.37900 39.01500 1.000 22.08949 102 LYS D CA 1
ATOM 2176 C C . LYS D 1 56 ? 13.13200 55.55300 39.30600 1.000 18.52064 102 LYS D C 1
ATOM 2177 O O . LYS D 1 56 ? 13.52700 56.42900 40.04700 1.000 17.82582 102 LYS D O 1
ATOM 2183 N N . LEU D 1 57 ? 11.84600 55.40200 38.97600 1.000 15.12023 103 LEU D N 1
ATOM 2184 C CA . LEU D 1 57 ? 10.84900 56.46100 39.29000 1.000 16.09667 103 LEU D CA 1
ATOM 2185 C C . LEU D 1 57 ? 10.79800 56.64900 40.80200 1.000 16.52567 103 LEU D C 1
ATOM 2186 O O . LEU D 1 57 ? 10.87300 57.77400 41.27300 1.000 21.53942 103 LEU D O 1
ATOM 2191 N N . VAL D 1 58 ? 10.77100 55.54300 41.53800 1.000 15.65451 104 VAL D N 1
ATOM 2192 C CA . VAL D 1 58 ? 10.70900 55.61700 43.01600 1.000 14.93600 104 VAL D CA 1
ATOM 2193 C C . VAL D 1 58 ? 12.03000 56.14500 43.58300 1.000 17.48368 104 VAL D C 1
ATOM 2194 O O . VAL D 1 58 ? 11.98000 57.01400 44.43800 1.000 17.46788 104 VAL D O 1
ATOM 2198 N N . GLU D 1 59 ? 13.15500 55.65100 43.08700 1.000 16.83886 105 GLU D N 1
ATOM 2199 C CA . GLU D 1 59 ? 14.46800 56.14700 43.55200 1.000 19.51287 105 GLU D CA 1
ATOM 2200 C C . GLU D 1 59 ? 14.58100 57.66500 43.35000 1.000 17.62580 105 GLU D C 1
ATOM 2201 O O . GLU D 1 59 ? 15.18800 58.32500 44.20200 1.000 16.28880 105 GLU D O 1
ATOM 2207 N N . GLU D 1 60 ? 14.02800 58.18900 42.26000 1.000 15.17550 106 GLU D N 1
ATOM 2208 C CA . GLU D 1 60 ? 14.15800 59.60900 41.97400 1.000 15.85453 106 GLU D CA 1
ATOM 2209 C C . GLU D 1 60 ? 13.35000 60.49700 42.89900 1.000 13.88588 106 GLU D C 1
ATOM 2210 O O . GLU D 1 60 ? 13.56000 61.71200 42.88800 1.000 14.75703 106 GLU D O 1
ATOM 2216 N N . LEU D 1 61 ? 12.50800 59.94300 43.76300 1.000 12.96998 107 LEU D N 1
ATOM 2217 C CA . LEU D 1 61 ? 11.81900 60.77100 44.78800 1.000 13.60689 107 LEU D CA 1
ATOM 2218 C C . LEU D 1 61 ? 12.84500 61.21100 45.83000 1.000 15.10444 107 LEU D C 1
ATOM 2219 O O . LEU D 1 61 ? 12.72200 62.31000 46.35000 1.000 16.50724 107 LEU D O 1
ATOM 2224 N N . GLY D 1 62 ? 13.82500 60.35300 46.09100 1.000 14.01484 108 GLY D N 1
ATOM 2225 C CA . GLY D 1 62 ? 14.90300 60.66400 47.04700 1.000 15.38606 108 GLY D CA 1
ATOM 2226 C C . GLY D 1 62 ? 14.48900 60.47000 48.50000 1.000 19.66288 108 GLY D C 1
ATOM 2227 O O . GLY D 1 62 ? 15.10500 61.12600 49.33900 1.000 23.92918 108 GLY D O 1
ATOM 2228 N N . LEU D 1 63 ? 13.50300 59.62200 48.78100 1.000 23.06329 109 LEU D N 1
ATOM 2229 C CA . LEU D 1 63 ? 12.96600 59.46200 50.17000 1.000 27.59278 109 LEU D CA 1
ATOM 2230 C C . LEU D 1 63 ? 13.36100 58.14200 50.86700 1.000 35.37266 109 LEU D C 1
ATOM 2231 O O . LEU D 1 63 ? 13.77600 57.23600 50.15800 1.000 33.10923 109 LEU D O 1
#

Solvent-accessible surface area: 16308 Å² total

Foldseek 3Di:
DCVVVVVVVVVVVVVVVVVVVVVVVVVVVVVVVVVVVVVVVVVVVCCVVVVVVVVVVVD/DVVVVVVVVVVVVVVVVVVVVVVVVVVVVVVVVVVVVVVVVVVVVVVVVVVVVVVVPD/DVVVVVVVVVVVVVVVVVVVVVVVVVVVVVVVVVVVVVVVVVVVVCVVVVVVVVVCVVVVND/DDPVVVVVVVVVVVVVVVVVVVVVVVVVVVVVVVVVVVVVVVVVVVVVVVVVVVVVVVVVVD

InterPro domains:
  IPR021063 NF-kappa-B essential modulator NEMO, N-terminal [PF11577] (44-111)
  IPR032419 NF-kappa-B essential modulator NEMO, CC2-LZ domain [PF16516] (257-344)
  IPR034735 NEMO, Zinc finger [PS51801] (389-419)
  IPR051301 Optineurin/NF-kappa-B Essential Modulator [PTHR31553] (128-419)

Sequence (241 aa):
SWELQRCCREENQELRDAIRQSNQILREVSERLLHFQASSQREEKEFLAKFQEARKLVEELSWELQRCCREENQELRRDAIRQSNQILRREVSSERLLHFQASQREEKEFLAKFQEARKLVEESWELQQRCCREENQELRDAIRQSSNNQILREVSERLLHFQQASSQREEKKEFLAKFQEEARKLVEELGLVGSWELQQRCCREENQELRDAIRQSNQILREVSERRLLLHFQASQREEKEFLAKFFQEARKLVEELGL